Protein AF-A0A1C6R7C1-F1 (afdb_monomer)

Mean predicted aligned error: 19.5 Å

pLDDT: mean 70.63, std 20.87, range [30.88, 98.31]

Solvent-accessible surface area (backbone atoms only — not comparable to full-atom values): 21766 Å² total; per-residue (Å²): 135,82,92,76,80,85,72,70,79,78,60,60,64,61,51,47,54,52,48,47,70,72,42,69,63,69,71,44,77,58,65,76,50,81,49,98,93,46,48,28,39,36,37,25,34,66,58,94,57,100,83,54,66,46,79,73,46,75,44,77,53,57,92,86,56,60,86,87,58,57,57,65,60,51,50,52,51,56,49,45,48,55,51,50,59,52,48,51,53,49,51,52,54,51,48,56,51,48,53,51,55,49,51,53,52,51,51,55,47,54,53,48,53,53,51,49,54,51,51,51,52,53,51,53,50,52,50,50,53,50,51,56,59,68,63,55,76,76,84,79,71,56,94,87,61,72,83,72,82,76,87,54,98,88,66,82,92,68,87,71,91,68,98,62,85,75,73,85,71,77,82,89,68,92,57,91,94,54,93,74,94,70,88,80,86,8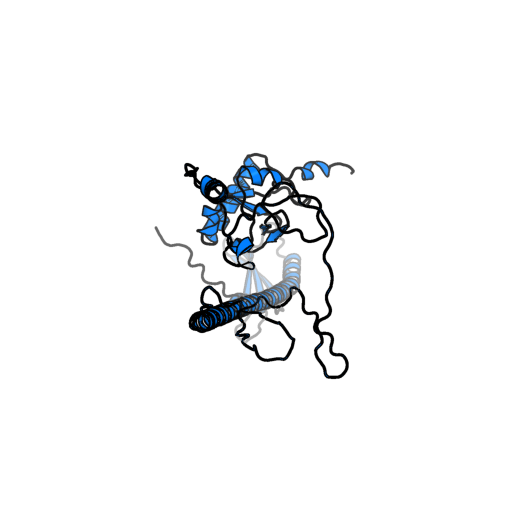9,83,86,91,86,84,72,99,58,103,76,75,88,81,68,99,84,66,99,65,93,84,74,80,79,86,51,72,78,77,44,62,91,74,56,92,74,88,69,55,68,72,58,51,54,59,63,55,59,72,68,59,82,68,79,73,68,77,76,75,68,45,22,31,40,39,28,71,86,75,70,24,21,34,20,52,96,73,70,50,71,26,83,48,74,90,61,35,22,77,29,46,71,75,59,45,62,81,55,49,58,72,58,65,84,85,49,58,68,37,51,28,71,38,56,36,68,60,47,76,76,36,56,73,69,52,30,53,50,48,53,51,51,35,46,51,53,35,54,76,69,66,48,48,24,70,63,60,84,62,74,84,72,83,132

Structure (mmCIF, N/CA/C/O backbone):
data_AF-A0A1C6R7C1-F1
#
_entry.id   AF-A0A1C6R7C1-F1
#
loop_
_atom_site.group_PDB
_atom_site.id
_atom_site.type_symbol
_atom_site.label_atom_id
_atom_site.label_alt_id
_atom_site.label_comp_id
_atom_site.label_asym_id
_atom_site.label_entity_id
_atom_site.label_seq_id
_atom_site.pdbx_PDB_ins_code
_atom_site.Cartn_x
_atom_site.Cartn_y
_atom_site.Cartn_z
_atom_site.occupancy
_atom_site.B_iso_or_equiv
_atom_site.auth_seq_id
_atom_site.auth_comp_id
_atom_site.auth_asym_id
_atom_site.auth_atom_id
_atom_site.pdbx_PDB_model_num
ATOM 1 N N . MET A 1 1 ? 6.670 31.622 -7.704 1.00 43.69 1 MET A N 1
ATOM 2 C CA . MET A 1 1 ? 6.604 30.184 -7.380 1.00 43.69 1 MET A CA 1
ATOM 3 C C . MET A 1 1 ? 5.709 29.552 -8.424 1.00 43.69 1 MET A C 1
ATOM 5 O O . MET A 1 1 ? 4.501 29.707 -8.347 1.00 43.69 1 MET A O 1
ATOM 9 N N . THR A 1 2 ? 6.306 29.008 -9.480 1.00 40.75 2 THR A N 1
ATOM 10 C CA . THR A 1 2 ? 5.592 28.309 -10.552 1.00 40.75 2 THR A CA 1
ATOM 11 C C . THR A 1 2 ? 5.342 26.883 -10.097 1.00 40.75 2 THR A C 1
ATOM 13 O O . THR A 1 2 ? 6.284 26.116 -9.892 1.00 40.75 2 THR A O 1
ATOM 16 N N . ASP A 1 3 ? 4.068 26.581 -9.883 1.00 45.50 3 ASP A N 1
ATOM 17 C CA . ASP A 1 3 ? 3.555 25.260 -9.554 1.00 45.50 3 ASP A CA 1
ATOM 18 C C . ASP A 1 3 ? 3.982 24.292 -10.663 1.00 45.50 3 ASP A C 1
ATOM 20 O O . ASP A 1 3 ? 3.568 24.408 -11.816 1.00 45.50 3 ASP A O 1
ATOM 24 N N . THR A 1 4 ? 4.929 23.419 -10.339 1.00 47.75 4 THR A N 1
ATOM 25 C CA . THR A 1 4 ? 5.483 22.437 -11.270 1.00 47.75 4 THR A CA 1
ATOM 26 C C . THR A 1 4 ? 5.035 21.070 -10.779 1.00 47.75 4 THR A C 1
ATOM 28 O O . THR A 1 4 ? 4.985 20.839 -9.571 1.00 47.75 4 THR A O 1
ATOM 31 N N . THR A 1 5 ? 4.773 20.154 -11.713 1.00 41.25 5 THR A N 1
ATOM 32 C CA . THR A 1 5 ? 4.419 18.734 -11.519 1.00 41.25 5 THR A CA 1
ATOM 33 C C . THR A 1 5 ? 2.937 18.396 -11.300 1.00 41.25 5 THR A C 1
ATOM 35 O O . THR A 1 5 ? 2.570 17.604 -10.438 1.00 41.25 5 THR A O 1
ATOM 38 N N . THR A 1 6 ? 2.071 18.854 -12.208 1.00 41.66 6 THR A N 1
ATOM 39 C CA . THR A 1 6 ? 0.985 17.975 -12.673 1.00 41.66 6 THR A CA 1
ATOM 40 C C . THR A 1 6 ? 1.623 16.924 -13.580 1.00 41.66 6 THR A C 1
ATOM 42 O O . THR A 1 6 ? 1.726 17.112 -14.789 1.00 41.66 6 THR A O 1
ATOM 45 N N . THR A 1 7 ? 2.157 15.850 -12.997 1.00 47.00 7 THR A N 1
ATOM 46 C CA . THR A 1 7 ? 2.570 14.676 -13.771 1.00 47.00 7 THR A CA 1
ATOM 47 C C . THR A 1 7 ? 1.297 14.104 -14.374 1.00 47.00 7 THR A C 1
ATOM 49 O O . THR A 1 7 ? 0.509 13.471 -13.672 1.00 47.00 7 THR A O 1
ATOM 52 N N . THR A 1 8 ? 1.037 14.410 -15.644 1.00 63.94 8 THR A N 1
ATOM 53 C CA . THR A 1 8 ? -0.059 13.820 -16.408 1.00 63.94 8 THR A CA 1
ATOM 54 C C . THR A 1 8 ? 0.029 12.312 -16.224 1.00 63.94 8 THR A C 1
ATOM 56 O O . THR A 1 8 ? 1.098 11.732 -16.430 1.00 63.94 8 THR A O 1
ATOM 59 N N . ALA A 1 9 ? -1.056 11.698 -15.746 1.00 75.88 9 ALA A N 1
ATOM 60 C CA . ALA A 1 9 ? -1.098 10.262 -15.521 1.00 75.88 9 ALA A CA 1
ATOM 61 C C . ALA A 1 9 ? -0.600 9.551 -16.785 1.00 75.88 9 ALA A C 1
ATOM 63 O O . ALA A 1 9 ? -1.050 9.856 -17.890 1.00 75.88 9 ALA A O 1
ATOM 64 N N . LEU A 1 10 ? 0.386 8.672 -16.617 1.00 80.31 10 LEU A N 1
ATOM 65 C CA . LEU A 1 10 ? 1.017 7.967 -17.721 1.00 80.31 10 LEU A CA 1
ATOM 66 C C . LEU A 1 10 ? -0.056 7.141 -18.452 1.00 80.31 10 LEU A C 1
ATOM 68 O O . LEU A 1 10 ? -0.648 6.244 -17.852 1.00 80.31 10 LEU A O 1
ATOM 72 N N . ASP A 1 11 ? -0.321 7.450 -19.724 1.00 83.06 11 ASP A N 1
ATOM 73 C CA . ASP A 1 11 ? -1.273 6.697 -20.550 1.00 83.06 11 ASP A CA 1
ATOM 74 C C . ASP A 1 11 ? -0.639 5.360 -20.960 1.00 83.06 11 ASP A C 1
ATOM 76 O O . ASP A 1 11 ? 0.021 5.226 -21.995 1.00 83.06 11 ASP A O 1
ATOM 80 N N . LEU A 1 12 ? -0.805 4.364 -20.089 1.00 77.69 12 LEU A N 1
ATOM 81 C CA . LEU A 1 12 ? -0.279 3.015 -20.282 1.00 77.69 12 LEU A CA 1
ATOM 82 C C . LEU A 1 12 ? -0.864 2.335 -21.523 1.00 77.69 12 LEU A C 1
ATOM 84 O O . LEU A 1 12 ? -0.178 1.525 -22.145 1.00 77.69 12 LEU A O 1
ATOM 88 N N . ASP A 1 13 ? -2.087 2.683 -21.922 1.00 79.00 13 ASP A N 1
ATOM 89 C CA . ASP A 1 13 ? -2.724 2.097 -23.099 1.00 79.00 13 ASP A CA 1
ATOM 90 C C . ASP A 1 13 ? -2.129 2.686 -24.383 1.00 79.00 13 ASP A C 1
ATOM 92 O O . ASP A 1 13 ? -1.921 1.962 -25.360 1.00 79.00 13 ASP A O 1
ATOM 96 N N . ALA A 1 14 ? -1.779 3.976 -24.389 1.00 74.81 14 ALA A N 1
ATOM 97 C CA . ALA A 1 14 ? -0.990 4.569 -25.466 1.00 74.81 14 ALA A CA 1
ATOM 98 C C . ALA A 1 14 ? 0.398 3.932 -25.572 1.00 74.81 14 ALA A C 1
ATOM 100 O O . ALA A 1 14 ? 0.809 3.571 -26.677 1.00 74.81 14 ALA A O 1
ATOM 101 N N . ILE A 1 15 ? 1.088 3.723 -24.445 1.00 74.62 15 ILE A N 1
ATOM 102 C CA . ILE A 1 15 ? 2.392 3.041 -24.424 1.00 74.62 15 ILE A CA 1
ATOM 103 C C . ILE A 1 15 ? 2.258 1.611 -24.950 1.00 74.62 15 ILE A C 1
ATOM 105 O O . ILE A 1 15 ? 3.057 1.198 -25.784 1.00 74.62 15 ILE A O 1
ATOM 109 N N . ARG A 1 16 ? 1.216 0.876 -24.548 1.00 76.81 16 ARG A N 1
ATOM 110 C CA . ARG A 1 16 ? 0.935 -0.480 -25.036 1.00 76.81 16 ARG A CA 1
ATOM 111 C C . ARG A 1 16 ? 0.685 -0.510 -26.541 1.00 76.81 16 ARG A C 1
ATOM 113 O O . ARG A 1 16 ? 1.229 -1.372 -27.221 1.00 76.81 16 ARG A O 1
ATOM 120 N N . ARG A 1 17 ? -0.099 0.432 -27.078 1.00 75.69 17 ARG A N 1
ATOM 121 C CA . ARG A 1 17 ? -0.330 0.549 -28.530 1.00 75.69 17 ARG A CA 1
ATOM 122 C C . ARG A 1 17 ? 0.957 0.858 -29.290 1.00 75.69 17 ARG A C 1
ATOM 124 O O . ARG A 1 17 ? 1.160 0.344 -30.385 1.00 75.69 17 ARG A O 1
ATOM 131 N N . VAL A 1 18 ? 1.818 1.713 -28.740 1.00 71.50 18 VAL A N 1
ATOM 132 C CA . VAL A 1 18 ? 3.131 2.006 -29.333 1.00 71.50 18 VAL A CA 1
ATOM 133 C C . VAL A 1 18 ? 4.022 0.767 -29.286 1.00 71.50 18 VAL A C 1
ATOM 135 O O . VAL A 1 18 ? 4.569 0.395 -30.316 1.00 71.50 18 VAL A O 1
ATOM 138 N N . ALA A 1 19 ? 4.101 0.094 -28.138 1.00 74.06 19 ALA A N 1
ATOM 139 C CA . ALA A 1 19 ? 4.922 -1.094 -27.953 1.00 74.06 19 ALA A CA 1
ATOM 140 C C . ALA A 1 19 ? 4.463 -2.265 -28.834 1.00 74.06 19 ALA A C 1
ATOM 142 O O . ALA A 1 19 ? 5.306 -2.880 -29.464 1.00 74.06 19 ALA A O 1
ATOM 143 N N . GLY A 1 20 ? 3.153 -2.514 -28.954 1.00 73.38 20 GLY A N 1
ATOM 144 C CA . GLY A 1 20 ? 2.596 -3.552 -29.832 1.00 73.38 20 GLY A CA 1
ATOM 145 C C . GLY A 1 20 ? 2.954 -3.334 -31.305 1.00 73.38 20 GLY A C 1
ATOM 146 O O . GLY A 1 20 ? 3.547 -4.204 -31.940 1.00 73.38 20 GLY A O 1
ATOM 147 N N . ARG A 1 21 ? 2.723 -2.115 -31.820 1.00 69.06 21 ARG A N 1
ATOM 148 C CA . ARG A 1 21 ? 3.136 -1.734 -33.187 1.00 69.06 21 ARG A CA 1
ATOM 149 C C . ARG A 1 21 ? 4.645 -1.866 -33.388 1.00 69.06 21 ARG A C 1
ATOM 151 O O . ARG A 1 21 ? 5.105 -2.289 -34.443 1.00 69.06 21 ARG A O 1
ATOM 158 N N . ALA A 1 22 ? 5.408 -1.540 -32.351 1.00 65.44 22 ALA A N 1
ATOM 159 C CA . ALA A 1 22 ? 6.847 -1.722 -32.294 1.00 65.44 22 ALA A CA 1
ATOM 160 C C . ALA A 1 22 ? 7.265 -3.136 -31.856 1.00 65.44 22 ALA A C 1
ATOM 162 O O . ALA A 1 22 ? 8.401 -3.292 -31.431 1.00 65.44 22 ALA A O 1
ATOM 163 N N . THR A 1 23 ? 6.412 -4.169 -31.948 1.00 69.62 23 THR A N 1
ATOM 164 C CA . THR A 1 23 ? 6.783 -5.592 -31.744 1.00 69.62 23 THR A CA 1
ATOM 165 C C . THR A 1 23 ? 6.271 -6.540 -32.830 1.00 69.62 23 THR A C 1
ATOM 167 O O . THR A 1 23 ? 6.874 -7.595 -33.011 1.00 69.62 23 THR A O 1
ATOM 170 N N . ASP A 1 24 ? 5.218 -6.173 -33.569 1.00 67.25 24 ASP A N 1
ATOM 171 C CA . ASP A 1 24 ? 4.484 -7.107 -34.441 1.00 67.25 24 ASP A CA 1
ATOM 172 C C . ASP A 1 24 ? 5.295 -7.633 -35.641 1.00 67.25 24 ASP A C 1
ATOM 174 O O . ASP A 1 24 ? 5.185 -8.805 -35.996 1.00 67.25 24 ASP A O 1
ATOM 178 N N . GLY A 1 25 ? 6.213 -6.835 -36.194 1.00 61.56 25 GLY A N 1
ATOM 179 C CA . GLY A 1 25 ? 7.110 -7.273 -37.269 1.00 61.56 25 GLY A CA 1
ATOM 180 C C . GLY A 1 25 ? 6.398 -7.677 -38.586 1.00 61.56 25 GLY A C 1
ATOM 181 O O . GLY A 1 25 ? 5.174 -7.673 -38.657 1.00 61.56 25 GLY A O 1
ATOM 182 N N . PRO A 1 26 ? 7.144 -8.046 -39.654 1.00 64.12 26 PRO A N 1
ATOM 183 C CA . PRO A 1 26 ? 8.602 -8.014 -39.766 1.00 64.12 26 PRO A CA 1
ATOM 184 C C . PRO A 1 26 ? 9.122 -6.576 -39.666 1.00 64.12 26 PRO A C 1
ATOM 186 O O . PRO A 1 26 ? 8.349 -5.647 -39.711 1.00 64.12 26 PRO A O 1
ATOM 189 N N . TRP A 1 27 ? 10.413 -6.363 -39.455 1.00 71.50 27 TRP A N 1
ATOM 190 C CA . TRP A 1 27 ? 11.047 -5.046 -39.535 1.00 71.50 27 TRP A CA 1
ATOM 191 C C . TRP A 1 27 ? 12.210 -5.230 -40.467 1.00 71.50 27 TRP A C 1
ATOM 193 O O . TRP A 1 27 ? 12.851 -6.286 -40.457 1.00 71.50 27 TRP A O 1
ATOM 203 N N . THR A 1 28 ? 12.471 -4.206 -41.246 1.00 71.50 28 THR A N 1
ATOM 204 C CA . THR A 1 28 ? 13.637 -4.159 -42.102 1.00 71.50 28 THR A CA 1
ATOM 205 C C . THR A 1 28 ? 14.400 -2.902 -41.749 1.00 71.50 28 THR A C 1
ATOM 207 O O . THR A 1 28 ? 13.809 -1.846 -41.526 1.00 71.50 28 THR A O 1
ATOM 210 N N . THR A 1 29 ? 15.717 -3.006 -41.675 1.00 73.31 29 THR A N 1
ATOM 211 C CA . THR A 1 29 ? 16.564 -1.822 -41.669 1.00 73.31 29 THR A CA 1
ATOM 212 C C . THR A 1 29 ? 16.706 -1.365 -43.116 1.00 73.31 29 THR A C 1
ATOM 214 O O . THR A 1 29 ? 17.025 -2.160 -44.001 1.00 73.31 29 THR A O 1
ATOM 217 N N . THR A 1 30 ? 16.410 -0.099 -43.395 1.00 72.06 30 THR A N 1
ATOM 218 C CA . THR A 1 30 ? 16.593 0.460 -44.740 1.00 72.06 30 THR A CA 1
ATOM 219 C C . THR A 1 30 ? 17.638 1.544 -44.714 1.00 72.06 30 THR A C 1
ATOM 221 O O . THR A 1 30 ? 17.342 2.651 -44.275 1.00 72.06 30 THR A O 1
ATOM 224 N N . GLY A 1 31 ? 18.817 1.216 -45.250 1.00 66.12 31 GLY A N 1
ATOM 225 C CA . GLY A 1 31 ? 19.874 2.154 -45.617 1.00 66.12 31 GLY A CA 1
ATOM 226 C C . GLY A 1 31 ? 20.410 3.043 -44.490 1.00 66.12 31 GLY A C 1
ATOM 227 O O . GLY A 1 31 ? 19.816 3.238 -43.434 1.00 66.12 31 GLY A O 1
ATOM 228 N N . VAL A 1 32 ? 21.571 3.631 -44.747 1.00 67.00 32 VAL A N 1
ATOM 229 C CA . VAL A 1 32 ? 22.141 4.678 -43.898 1.00 67.00 32 VAL A CA 1
ATOM 230 C C . VAL A 1 32 ? 21.721 6.009 -44.489 1.00 67.00 32 VAL A C 1
ATOM 232 O O . VAL A 1 32 ? 22.146 6.357 -45.594 1.00 67.00 32 VAL A O 1
ATOM 235 N N . HIS A 1 33 ? 20.902 6.770 -43.771 1.00 70.31 33 HIS A N 1
ATOM 236 C CA . HIS A 1 33 ? 20.635 8.144 -44.170 1.00 70.31 33 HIS A CA 1
ATOM 237 C C . HIS A 1 33 ? 21.737 9.051 -43.627 1.00 70.31 33 HIS A C 1
ATOM 239 O O . HIS A 1 33 ? 21.937 9.179 -42.417 1.00 70.31 33 HIS A O 1
ATOM 245 N N . PHE A 1 34 ? 22.454 9.696 -44.546 1.00 67.00 34 PHE A N 1
ATOM 246 C CA . PHE A 1 34 ? 23.403 10.753 -44.225 1.00 67.00 34 PHE A CA 1
ATOM 247 C C . PHE A 1 34 ? 22.646 12.077 -44.156 1.00 67.00 34 PHE A C 1
ATOM 249 O O . PHE A 1 34 ? 22.454 12.754 -45.166 1.00 67.00 34 PHE A O 1
ATOM 256 N N . GLN A 1 35 ? 22.198 12.448 -42.960 1.00 73.94 35 GLN A N 1
ATOM 257 C CA . GLN A 1 35 ? 21.847 13.840 -42.698 1.00 73.94 35 GLN A CA 1
ATOM 258 C C . GLN A 1 35 ? 23.145 14.620 -42.424 1.00 73.94 35 GLN A C 1
ATOM 260 O O . GLN A 1 35 ? 24.102 14.041 -41.897 1.00 73.94 35 GLN A O 1
ATOM 265 N N . PRO A 1 36 ? 23.233 15.920 -42.764 1.00 74.88 36 PRO A N 1
ATOM 266 C CA . PRO A 1 36 ? 24.412 16.720 -42.449 1.00 74.88 36 PRO A CA 1
ATOM 267 C C . PRO A 1 36 ? 24.740 16.644 -40.948 1.00 74.88 36 PRO A C 1
ATOM 269 O O . PRO A 1 36 ? 24.010 17.176 -40.117 1.00 74.88 36 PRO A O 1
ATOM 272 N N . GLY A 1 37 ? 25.827 15.946 -40.603 1.00 77.75 37 GLY A N 1
ATOM 273 C CA . GLY A 1 37 ? 26.292 15.773 -39.223 1.00 77.75 37 GLY A CA 1
ATOM 274 C C . GLY A 1 37 ? 25.714 14.586 -38.439 1.00 77.75 37 GLY A C 1
ATOM 275 O O . GLY A 1 37 ? 26.065 14.443 -37.271 1.00 77.75 37 GLY A O 1
ATOM 276 N N . ARG A 1 38 ? 24.876 13.719 -39.030 1.00 77.44 38 ARG A N 1
ATOM 277 C CA . ARG A 1 38 ? 24.324 12.538 -38.335 1.00 77.44 38 ARG A CA 1
ATOM 278 C C . ARG A 1 38 ? 24.171 11.343 -39.281 1.00 77.44 38 ARG A C 1
ATOM 280 O O . ARG A 1 38 ? 23.580 11.466 -40.352 1.00 77.44 38 ARG A O 1
ATOM 287 N N . ARG A 1 39 ? 24.688 10.182 -38.865 1.00 76.88 39 ARG A N 1
ATOM 288 C CA . ARG A 1 39 ? 24.447 8.879 -39.507 1.00 76.88 39 ARG A CA 1
ATOM 289 C C . ARG A 1 39 ? 23.348 8.170 -38.718 1.00 76.88 39 ARG A C 1
ATOM 291 O O . ARG A 1 39 ? 23.488 8.030 -37.503 1.00 76.88 39 ARG A O 1
ATOM 298 N N . VAL A 1 40 ? 22.262 7.772 -39.378 1.00 80.38 40 VAL A N 1
ATOM 299 C CA . VAL A 1 40 ? 21.168 7.012 -38.749 1.00 80.38 40 VAL A CA 1
ATOM 300 C C . VAL A 1 40 ? 20.787 5.788 -39.578 1.00 80.38 40 VAL A C 1
ATOM 302 O O . VAL A 1 40 ? 20.826 5.846 -40.810 1.00 80.38 40 VAL A O 1
ATOM 305 N N . ILE A 1 41 ? 20.410 4.703 -38.897 1.00 79.25 41 ILE A N 1
ATOM 306 C CA . ILE A 1 41 ? 19.701 3.557 -39.477 1.00 79.25 41 ILE A CA 1
ATOM 307 C C . ILE A 1 41 ? 18.216 3.763 -39.228 1.00 79.25 41 ILE A C 1
ATOM 309 O O . ILE A 1 41 ? 17.783 3.950 -38.088 1.00 79.25 41 ILE A O 1
ATOM 313 N N . ASN A 1 42 ? 17.435 3.697 -40.300 1.00 81.06 42 ASN A N 1
ATOM 314 C CA . ASN A 1 42 ? 15.987 3.695 -40.199 1.00 81.06 42 ASN A CA 1
ATOM 315 C C . ASN A 1 42 ? 15.507 2.261 -39.990 1.00 81.06 42 ASN A C 1
ATOM 317 O O . ASN A 1 42 ? 15.722 1.393 -40.841 1.00 81.06 42 ASN A O 1
ATOM 321 N N . VAL A 1 43 ? 14.841 2.024 -38.863 1.00 75.44 43 VAL A N 1
ATOM 322 C CA . VAL A 1 43 ? 14.086 0.794 -38.625 1.00 75.44 43 VAL A CA 1
ATOM 323 C C . VAL A 1 43 ? 12.676 1.045 -39.127 1.00 75.44 43 VAL A C 1
ATOM 325 O O . VAL A 1 43 ? 11.953 1.869 -38.563 1.00 75.44 43 VAL A O 1
ATOM 328 N N . ILE A 1 44 ? 12.293 0.356 -40.196 1.00 76.44 44 ILE A N 1
ATOM 329 C CA . ILE A 1 44 ? 10.950 0.455 -40.761 1.00 76.44 44 ILE A CA 1
ATOM 330 C C . ILE A 1 44 ? 10.180 -0.841 -40.520 1.00 76.44 44 ILE A C 1
ATOM 332 O O . ILE A 1 44 ? 10.739 -1.942 -40.569 1.00 76.44 44 ILE A O 1
ATOM 336 N N . ALA A 1 45 ? 8.883 -0.711 -40.274 1.00 74.62 45 ALA A N 1
ATOM 337 C CA . ALA A 1 45 ? 7.968 -1.825 -40.450 1.00 74.62 45 ALA A CA 1
ATOM 338 C C . ALA A 1 45 ? 7.592 -1.871 -41.946 1.00 74.62 45 ALA A C 1
ATOM 340 O O . ALA A 1 45 ? 7.155 -0.846 -42.474 1.00 74.62 45 ALA A O 1
ATOM 341 N N . PRO A 1 46 ? 7.803 -3.002 -42.646 1.00 67.56 46 PRO A N 1
ATOM 342 C CA . PRO A 1 46 ? 7.278 -3.212 -43.977 1.00 67.56 46 PRO A CA 1
ATOM 343 C C . PRO A 1 46 ? 5.751 -3.167 -43.900 1.00 67.56 46 PRO A C 1
ATOM 345 O O . PRO A 1 46 ? 5.162 -3.673 -42.945 1.00 67.56 46 PRO A O 1
ATOM 348 N N . ASP A 1 47 ? 5.166 -2.511 -44.895 1.00 68.69 47 ASP A N 1
ATOM 349 C CA . ASP A 1 47 ? 3.759 -2.134 -45.012 1.00 68.69 47 ASP A CA 1
ATOM 350 C C . ASP A 1 47 ? 2.776 -3.100 -44.346 1.00 68.69 47 ASP A C 1
ATOM 352 O O . ASP A 1 47 ? 2.722 -4.291 -44.667 1.00 68.69 47 ASP A O 1
ATOM 356 N N . HIS A 1 48 ? 1.933 -2.550 -43.470 1.00 55.22 48 HIS A N 1
ATOM 357 C CA . HIS A 1 48 ? 0.659 -3.178 -43.134 1.00 55.22 48 HIS A CA 1
ATOM 358 C C . HIS A 1 48 ? -0.515 -2.613 -43.957 1.00 55.22 48 HIS A C 1
ATOM 360 O O . HIS A 1 48 ? -1.528 -3.297 -44.012 1.00 55.22 48 HIS A O 1
ATOM 366 N N . ASP A 1 49 ? -0.361 -1.473 -44.662 1.00 59.94 49 ASP A N 1
ATOM 367 C CA . ASP A 1 49 ? -1.407 -0.794 -45.459 1.00 59.94 49 ASP A CA 1
ATOM 368 C C . ASP A 1 49 ? -0.817 0.049 -46.633 1.00 59.94 49 ASP A C 1
ATOM 370 O O . ASP A 1 49 ? 0.394 0.266 -46.684 1.00 59.94 49 ASP A O 1
ATOM 374 N N . ASP A 1 50 ? -1.663 0.558 -47.551 1.00 68.38 50 ASP A N 1
ATOM 375 C CA . ASP A 1 50 ? -1.331 1.346 -48.776 1.00 68.38 50 ASP A CA 1
ATOM 376 C C . ASP A 1 50 ? -0.544 2.671 -48.545 1.00 68.38 50 ASP A C 1
ATOM 378 O O . ASP A 1 50 ? -0.184 3.359 -49.503 1.00 68.38 50 ASP A O 1
ATOM 382 N N . ASP A 1 51 ? -0.258 3.044 -47.293 1.00 73.50 51 ASP A N 1
ATOM 383 C CA . ASP A 1 51 ? 0.397 4.309 -46.912 1.00 73.50 51 ASP A CA 1
ATOM 384 C C . ASP A 1 51 ? 1.943 4.257 -46.935 1.00 73.50 51 ASP A C 1
ATOM 386 O O . ASP A 1 51 ? 2.612 5.265 -46.681 1.00 73.50 51 ASP A O 1
ATOM 390 N N . GLY A 1 52 ? 2.527 3.106 -47.281 1.00 73.94 52 GLY A N 1
ATOM 391 C CA . GLY A 1 52 ? 3.974 2.900 -47.346 1.00 73.94 52 GLY A CA 1
ATOM 392 C C . GLY A 1 52 ? 4.641 2.655 -45.981 1.00 73.94 52 GLY A C 1
ATOM 393 O O . GLY A 1 52 ? 3.980 2.642 -44.936 1.00 73.94 52 GLY A O 1
ATOM 394 N N . PRO A 1 53 ? 5.973 2.440 -45.966 1.00 74.12 53 PRO A N 1
ATOM 395 C CA . PRO A 1 53 ? 6.650 1.888 -44.801 1.00 74.12 53 PRO A CA 1
ATOM 396 C C . PRO A 1 53 ? 6.695 2.896 -43.656 1.00 74.12 53 PRO A C 1
ATOM 398 O O . PRO A 1 53 ? 7.179 4.021 -43.805 1.00 74.12 53 PRO A O 1
ATOM 401 N N . ALA A 1 54 ? 6.237 2.474 -42.478 1.00 74.94 54 ALA A N 1
ATOM 402 C CA . ALA A 1 54 ? 6.246 3.312 -41.287 1.00 74.94 54 ALA A CA 1
ATOM 403 C C . ALA A 1 54 ? 7.642 3.322 -40.647 1.00 74.94 54 ALA A C 1
ATOM 405 O O . ALA A 1 54 ? 8.173 2.273 -40.266 1.00 74.94 54 ALA A O 1
ATOM 406 N N . LEU A 1 55 ? 8.223 4.515 -40.480 1.00 75.31 55 LEU A N 1
ATOM 407 C CA . LEU A 1 55 ? 9.437 4.704 -39.685 1.00 75.31 55 LEU A CA 1
ATOM 408 C C . LEU A 1 55 ? 9.124 4.435 -38.210 1.00 75.31 55 LEU A C 1
ATOM 410 O O . LEU A 1 55 ? 8.386 5.188 -37.576 1.00 75.31 55 LEU A O 1
ATOM 414 N N . ILE A 1 56 ? 9.698 3.362 -37.670 1.00 73.75 56 ILE A N 1
ATOM 415 C CA . ILE A 1 56 ? 9.518 2.958 -36.273 1.00 73.75 56 ILE A CA 1
ATOM 416 C C . ILE A 1 56 ? 10.535 3.669 -35.383 1.00 73.75 56 ILE A C 1
ATOM 418 O O . ILE A 1 56 ? 10.183 4.156 -34.309 1.00 73.75 56 ILE A O 1
ATOM 422 N N . ALA A 1 57 ? 11.791 3.742 -35.830 1.00 74.44 57 ALA A N 1
ATOM 423 C CA . ALA A 1 57 ? 12.868 4.384 -35.087 1.00 74.44 57 ALA A CA 1
ATOM 424 C C . ALA A 1 57 ? 14.014 4.850 -35.997 1.00 74.44 57 ALA A C 1
ATOM 426 O O . ALA A 1 57 ? 14.302 4.228 -37.020 1.00 74.44 57 ALA A O 1
ATOM 427 N N . GLU A 1 58 ? 14.704 5.907 -35.562 1.00 79.44 58 GLU A N 1
ATOM 428 C CA . GLU A 1 58 ? 16.021 6.302 -36.069 1.00 79.44 58 GLU A CA 1
ATOM 429 C C . GLU A 1 58 ? 17.089 5.914 -35.042 1.00 79.44 58 GLU A C 1
ATOM 431 O O . GLU A 1 58 ? 17.144 6.485 -33.947 1.00 79.44 58 GLU A O 1
ATOM 436 N N . LEU A 1 59 ? 17.958 4.971 -35.393 1.00 75.75 59 LEU A N 1
ATOM 437 C CA . LEU A 1 59 ? 19.071 4.564 -34.542 1.00 75.75 59 LEU A CA 1
ATOM 438 C C . LEU A 1 59 ? 20.327 5.346 -34.947 1.00 75.75 59 LEU A C 1
ATOM 440 O O . LEU A 1 59 ? 20.724 5.274 -36.111 1.00 75.75 59 LEU A O 1
ATOM 444 N N . PRO A 1 60 ? 20.945 6.138 -34.049 1.00 77.50 60 PRO A N 1
ATOM 445 C CA . PRO A 1 60 ? 22.209 6.796 -34.353 1.00 77.50 60 PRO A CA 1
ATOM 446 C C . PRO A 1 60 ? 23.304 5.745 -34.541 1.00 77.50 60 PRO A C 1
ATOM 448 O O . PRO A 1 60 ? 23.464 4.865 -33.703 1.00 77.50 60 PRO A O 1
ATOM 451 N N . ILE A 1 61 ? 24.063 5.871 -35.624 1.00 74.00 61 ILE A N 1
ATOM 452 C CA . ILE A 1 61 ? 25.196 4.995 -35.918 1.00 74.00 61 ILE A CA 1
ATOM 453 C C . ILE A 1 61 ? 26.435 5.629 -35.314 1.00 74.00 61 ILE A C 1
ATOM 455 O O . ILE A 1 61 ? 26.747 6.789 -35.626 1.00 74.00 61 ILE A O 1
ATOM 459 N N . HIS A 1 62 ? 27.147 4.889 -34.473 1.00 75.62 62 HIS A N 1
ATOM 460 C CA . HIS A 1 62 ? 28.410 5.379 -33.962 1.00 75.62 62 HIS A CA 1
ATOM 461 C C . HIS A 1 62 ? 29.459 5.448 -35.088 1.00 75.62 62 HIS A C 1
ATOM 463 O O . HIS A 1 62 ? 29.413 4.675 -36.045 1.00 75.62 62 HIS A O 1
ATOM 469 N N . PRO A 1 63 ? 30.406 6.402 -35.045 1.00 76.44 63 PRO A N 1
ATOM 470 C CA . PRO A 1 63 ? 31.459 6.509 -36.057 1.00 76.44 63 PRO A CA 1
ATOM 471 C C . PRO A 1 63 ? 32.245 5.205 -36.264 1.00 76.44 63 PRO A C 1
ATOM 473 O O . PRO A 1 63 ? 32.675 4.935 -37.385 1.00 76.44 63 PRO A O 1
ATOM 476 N N . GLU A 1 64 ? 32.404 4.435 -35.190 1.00 77.94 64 GLU A N 1
ATOM 477 C CA . GLU A 1 64 ? 33.073 3.138 -35.111 1.00 77.94 64 GLU A CA 1
ATOM 478 C C . GLU A 1 64 ? 32.252 1.941 -35.617 1.00 77.94 64 GLU A C 1
ATOM 480 O O . GLU A 1 64 ? 32.845 0.891 -35.865 1.00 77.94 64 GLU A O 1
ATOM 485 N N . ASP A 1 65 ? 30.939 2.083 -35.810 1.00 72.62 65 ASP A N 1
ATOM 486 C CA . ASP A 1 65 ? 30.094 0.985 -36.279 1.00 72.62 65 ASP A CA 1
ATOM 487 C C . ASP A 1 65 ? 30.253 0.782 -37.792 1.00 72.62 65 ASP A C 1
ATOM 489 O O . ASP A 1 65 ? 30.182 1.731 -38.594 1.00 72.62 65 ASP A O 1
ATOM 493 N N . ASP A 1 66 ? 30.434 -0.478 -38.192 1.00 74.00 66 ASP A N 1
ATOM 494 C CA . ASP A 1 66 ? 30.351 -0.862 -39.593 1.00 74.00 66 ASP A CA 1
ATOM 495 C C . ASP A 1 66 ? 28.883 -0.851 -40.024 1.00 74.00 66 ASP A C 1
ATOM 497 O O . ASP A 1 66 ? 28.050 -1.618 -39.550 1.00 74.00 66 ASP A O 1
ATOM 501 N N . VAL A 1 67 ? 28.572 0.045 -40.951 1.00 66.38 67 VAL A N 1
ATOM 502 C CA . VAL A 1 67 ? 27.233 0.209 -41.519 1.00 66.38 67 VAL A CA 1
ATOM 503 C C . VAL A 1 67 ? 26.778 -0.979 -42.352 1.00 66.38 67 VAL A C 1
ATOM 505 O O . VAL A 1 67 ? 25.580 -1.114 -42.595 1.00 66.38 67 VAL A O 1
ATOM 508 N N . GLU A 1 68 ? 27.710 -1.825 -42.787 1.00 68.00 68 GLU A N 1
ATOM 509 C CA . GLU A 1 68 ? 27.392 -3.089 -43.444 1.00 68.00 68 GLU A CA 1
ATOM 510 C C . GLU A 1 68 ? 27.122 -4.216 -42.429 1.00 68.00 68 GLU A C 1
ATOM 512 O O . GLU A 1 68 ? 26.483 -5.211 -42.779 1.00 68.00 68 GLU A O 1
ATOM 517 N N . ASP A 1 69 ? 27.504 -4.045 -41.155 1.00 70.56 69 ASP A N 1
ATOM 518 C CA . ASP A 1 69 ? 27.278 -5.016 -40.079 1.00 70.56 69 ASP A CA 1
ATOM 519 C C . ASP A 1 69 ? 25.962 -4.745 -39.326 1.00 70.56 69 ASP A C 1
ATOM 521 O O . ASP A 1 69 ? 25.915 -4.485 -38.124 1.00 70.56 69 ASP A O 1
ATOM 525 N N . CYS A 1 70 ? 24.835 -4.861 -40.037 1.00 67.62 70 CYS A N 1
ATOM 526 C CA . CYS A 1 70 ? 23.487 -4.759 -39.453 1.00 67.62 70 CYS A CA 1
ATOM 527 C C . CYS A 1 70 ? 23.132 -5.921 -38.493 1.00 67.62 70 CYS A C 1
ATOM 529 O O . CYS A 1 70 ? 21.969 -6.077 -38.104 1.00 67.62 70 CYS A O 1
ATOM 531 N N . ARG A 1 71 ? 24.091 -6.788 -38.139 1.00 66.50 71 ARG A N 1
ATOM 532 C CA . ARG A 1 71 ? 23.854 -7.965 -37.300 1.00 66.50 71 ARG A CA 1
ATOM 533 C C . ARG A 1 71 ? 23.482 -7.577 -35.874 1.00 66.50 71 ARG A C 1
ATOM 535 O O . ARG A 1 71 ? 22.529 -8.142 -35.342 1.00 66.50 71 ARG A O 1
ATOM 542 N N . ALA A 1 72 ? 24.192 -6.619 -35.279 1.00 67.44 72 ALA A N 1
ATOM 543 C CA . ALA A 1 72 ? 23.923 -6.165 -33.913 1.00 67.44 72 ALA A CA 1
ATOM 544 C C . ALA A 1 72 ? 22.511 -5.565 -33.784 1.00 67.44 72 ALA A C 1
ATOM 546 O O . ALA A 1 72 ? 21.775 -5.898 -32.854 1.00 67.44 72 ALA A O 1
ATOM 547 N N . ASP A 1 73 ? 22.089 -4.768 -34.770 1.00 69.06 73 ASP A N 1
ATOM 548 C CA . ASP A 1 73 ? 20.736 -4.207 -34.822 1.00 69.06 73 ASP A CA 1
ATOM 549 C C . ASP A 1 73 ? 19.673 -5.290 -35.029 1.00 69.06 73 ASP A C 1
ATOM 551 O O . ASP A 1 73 ? 18.630 -5.279 -34.374 1.00 69.06 73 ASP A O 1
ATOM 555 N N . GLY A 1 74 ? 19.939 -6.271 -35.897 1.00 69.50 74 GLY A N 1
ATOM 556 C CA . GLY A 1 74 ? 19.064 -7.428 -36.086 1.00 69.50 74 GLY A CA 1
ATOM 557 C C . GLY A 1 74 ? 18.895 -8.262 -34.810 1.00 69.50 74 GLY A C 1
ATOM 558 O O . GLY A 1 74 ? 17.779 -8.676 -34.491 1.00 69.50 74 GLY A O 1
ATOM 559 N N . GLU A 1 75 ? 19.977 -8.470 -34.053 1.00 71.12 75 GLU A N 1
ATOM 560 C CA . GLU A 1 75 ? 19.967 -9.165 -32.760 1.00 71.12 75 GLU A CA 1
ATOM 561 C C . GLU A 1 75 ? 19.195 -8.366 -31.694 1.00 71.12 75 GLU A C 1
ATOM 563 O O . GLU A 1 75 ? 18.369 -8.942 -30.980 1.00 71.12 75 GLU A O 1
ATOM 568 N N . LEU A 1 76 ? 19.371 -7.039 -31.638 1.00 75.38 76 LEU A N 1
ATOM 569 C CA . LEU A 1 76 ? 18.603 -6.149 -30.760 1.00 75.38 76 LEU A CA 1
ATOM 570 C C . LEU A 1 76 ? 17.103 -6.206 -31.074 1.00 75.38 76 LEU A C 1
ATOM 572 O O . LEU A 1 76 ? 16.282 -6.365 -30.169 1.00 75.38 76 LEU A O 1
ATOM 576 N N . ILE A 1 77 ? 16.741 -6.111 -32.353 1.00 74.38 77 ILE A N 1
ATOM 577 C CA . ILE A 1 77 ? 15.357 -6.189 -32.831 1.00 74.38 77 ILE A CA 1
ATOM 578 C C . ILE A 1 77 ? 14.738 -7.546 -32.476 1.00 74.38 77 ILE A C 1
ATOM 580 O O . ILE A 1 77 ? 13.624 -7.607 -31.950 1.00 74.38 77 ILE A O 1
ATOM 584 N N . ALA A 1 78 ? 15.459 -8.642 -32.721 1.00 71.31 78 ALA A N 1
ATOM 585 C CA . ALA A 1 78 ? 14.998 -9.986 -32.386 1.00 71.31 78 ALA A CA 1
ATOM 586 C C . ALA A 1 78 ? 14.800 -10.166 -30.870 1.00 71.31 78 ALA A C 1
ATOM 588 O O . ALA A 1 78 ? 13.793 -10.738 -30.438 1.00 71.31 78 ALA A O 1
ATOM 589 N N . ALA A 1 79 ? 15.713 -9.631 -30.054 1.00 76.88 79 ALA A N 1
ATOM 590 C CA . ALA A 1 79 ? 15.581 -9.631 -28.601 1.00 76.88 79 ALA A CA 1
ATOM 591 C C . ALA A 1 79 ? 14.371 -8.799 -28.146 1.00 76.88 79 ALA A C 1
ATOM 593 O O . ALA A 1 79 ? 13.575 -9.272 -27.331 1.00 76.88 79 ALA A O 1
ATOM 594 N N . ALA A 1 80 ? 14.172 -7.605 -28.712 1.00 79.75 80 ALA A N 1
ATOM 595 C CA . ALA A 1 80 ? 13.043 -6.733 -28.396 1.00 79.75 80 ALA A CA 1
ATOM 596 C C . ALA A 1 80 ? 11.690 -7.399 -28.700 1.00 79.75 80 ALA A C 1
ATOM 598 O O . ALA A 1 80 ? 10.787 -7.340 -27.865 1.00 79.75 80 ALA A O 1
ATOM 599 N N . ARG A 1 81 ? 11.567 -8.127 -29.820 1.00 77.31 81 ARG A N 1
ATOM 600 C CA . ARG A 1 81 ? 10.353 -8.901 -30.158 1.00 77.31 81 ARG A CA 1
ATOM 601 C C . ARG A 1 81 ? 9.984 -9.962 -29.132 1.00 77.31 81 ARG A C 1
ATOM 603 O O . ARG A 1 81 ? 8.820 -10.325 -29.030 1.00 77.31 81 ARG A O 1
ATOM 610 N N . THR A 1 82 ? 10.960 -10.471 -28.389 1.00 78.06 82 THR A N 1
ATOM 611 C CA . THR A 1 82 ? 10.710 -11.480 -27.355 1.00 78.06 82 THR A CA 1
ATOM 612 C C . THR A 1 82 ? 10.477 -10.822 -25.996 1.00 78.06 82 THR A C 1
ATOM 614 O O . THR A 1 82 ? 9.538 -11.167 -25.280 1.00 78.06 82 THR A O 1
ATOM 617 N N . LEU A 1 83 ? 11.320 -9.851 -25.637 1.00 82.56 83 LEU A N 1
ATOM 618 C CA . LEU A 1 83 ? 11.335 -9.251 -24.304 1.00 82.56 83 LEU A CA 1
ATOM 619 C C . LEU A 1 83 ? 10.210 -8.235 -24.087 1.00 82.56 83 LEU A C 1
ATOM 621 O O . LEU A 1 83 ? 9.663 -8.179 -22.988 1.00 82.56 83 LEU A O 1
ATOM 625 N N . VAL A 1 84 ? 9.832 -7.451 -25.101 1.00 84.50 84 VAL A N 1
ATOM 626 C CA . VAL A 1 84 ? 8.790 -6.423 -24.947 1.00 84.50 84 VAL A CA 1
ATOM 627 C C . VAL A 1 84 ? 7.406 -7.046 -24.726 1.00 84.50 84 VAL A C 1
ATOM 629 O O . VAL A 1 84 ? 6.753 -6.646 -23.761 1.00 84.50 84 VAL A O 1
ATOM 632 N N . PRO A 1 85 ? 6.948 -8.061 -25.491 1.00 83.62 85 PRO A N 1
ATOM 633 C CA . PRO A 1 85 ? 5.680 -8.726 -25.188 1.00 83.62 85 PRO A CA 1
ATOM 634 C C . PRO A 1 85 ? 5.675 -9.404 -23.813 1.00 83.62 85 PRO A C 1
ATOM 636 O O . PRO A 1 85 ? 4.677 -9.323 -23.099 1.00 83.62 85 PRO A O 1
ATOM 639 N N . ALA A 1 86 ? 6.796 -10.013 -23.404 1.00 84.31 86 ALA A N 1
ATOM 640 C CA . ALA A 1 86 ? 6.937 -10.592 -22.068 1.00 84.31 86 ALA A CA 1
ATOM 641 C C . ALA A 1 86 ? 6.817 -9.524 -20.966 1.00 84.31 86 ALA A C 1
ATOM 643 O O . ALA A 1 86 ? 6.140 -9.744 -19.962 1.00 84.31 86 ALA A O 1
ATOM 644 N N . LEU A 1 87 ? 7.416 -8.347 -21.172 1.00 85.69 87 LEU A N 1
ATOM 645 C CA . LEU A 1 87 ? 7.295 -7.218 -20.255 1.00 85.69 87 LEU A CA 1
ATOM 646 C C . LEU A 1 87 ? 5.858 -6.676 -20.197 1.00 85.69 87 LEU A C 1
ATOM 648 O O . LEU A 1 87 ? 5.364 -6.413 -19.104 1.00 85.69 87 LEU A O 1
ATOM 652 N N . ILE A 1 88 ? 5.170 -6.542 -21.337 1.00 86.25 88 ILE A N 1
ATOM 653 C CA . ILE A 1 88 ? 3.754 -6.131 -21.381 1.00 86.25 88 ILE A CA 1
ATOM 654 C C . ILE A 1 88 ? 2.889 -7.122 -20.596 1.00 86.25 88 ILE A C 1
ATOM 656 O O . ILE A 1 88 ? 2.085 -6.704 -19.765 1.00 86.25 88 ILE A O 1
ATOM 660 N N . ALA A 1 89 ? 3.084 -8.425 -20.813 1.00 87.38 89 ALA A N 1
ATOM 661 C CA . ALA A 1 89 ? 2.354 -9.464 -20.095 1.00 87.38 89 ALA A CA 1
ATOM 662 C C . ALA A 1 89 ? 2.607 -9.407 -18.578 1.00 87.38 89 ALA A C 1
ATOM 664 O O . ALA A 1 89 ? 1.682 -9.585 -17.786 1.00 87.38 89 ALA A O 1
ATOM 665 N N . GLU A 1 90 ? 3.840 -9.115 -18.159 1.00 91.94 90 GLU A N 1
ATOM 666 C CA . GLU A 1 90 ? 4.175 -8.957 -16.743 1.00 91.94 90 GLU A CA 1
ATOM 667 C C . GLU A 1 90 ? 3.548 -7.696 -16.132 1.00 91.94 90 GLU A C 1
ATOM 669 O O . GLU A 1 90 ? 3.032 -7.743 -15.015 1.00 91.94 90 GLU A O 1
ATOM 674 N N . VAL A 1 91 ? 3.522 -6.578 -16.865 1.00 87.75 91 VAL A N 1
ATOM 675 C CA . VAL A 1 91 ? 2.824 -5.358 -16.434 1.00 87.75 91 VAL A CA 1
ATOM 676 C C . VAL A 1 91 ? 1.326 -5.618 -16.271 1.00 87.75 91 VAL A C 1
ATOM 678 O O . VAL A 1 91 ? 0.759 -5.219 -15.255 1.00 87.75 91 VAL A O 1
ATOM 681 N N . ASP A 1 92 ? 0.694 -6.327 -17.208 1.00 87.81 92 ASP A N 1
ATOM 682 C CA . ASP A 1 92 ? -0.716 -6.721 -17.101 1.00 87.81 92 ASP A CA 1
ATOM 683 C C . ASP A 1 92 ? -0.953 -7.604 -15.869 1.00 87.81 92 ASP A C 1
ATOM 685 O O . ASP A 1 92 ? -1.828 -7.321 -15.050 1.00 87.81 92 ASP A O 1
ATOM 689 N N . ARG A 1 93 ? -0.104 -8.618 -15.656 1.00 95.44 93 ARG A N 1
ATOM 690 C CA . ARG A 1 93 ? -0.170 -9.484 -14.471 1.00 95.44 93 ARG A CA 1
ATOM 691 C C . ARG A 1 93 ? -0.064 -8.682 -13.170 1.00 95.44 93 ARG A C 1
ATOM 693 O O . ARG A 1 93 ? -0.774 -8.973 -12.202 1.00 95.44 93 ARG A O 1
ATOM 700 N N . LEU A 1 94 ? 0.830 -7.693 -13.123 1.00 91.38 94 LEU A N 1
ATOM 701 C CA . LEU A 1 94 ? 1.014 -6.817 -11.965 1.00 91.38 94 LEU A CA 1
ATOM 702 C C . LEU A 1 94 ? -0.182 -5.883 -11.755 1.00 91.38 94 LEU A C 1
ATOM 704 O O . LEU A 1 94 ? -0.591 -5.707 -10.606 1.00 91.38 94 LEU A O 1
ATOM 708 N N . ARG A 1 95 ? -0.774 -5.335 -12.824 1.00 89.56 95 ARG A N 1
ATOM 709 C CA . ARG A 1 95 ? -2.008 -4.531 -12.756 1.00 89.56 95 ARG A CA 1
ATOM 710 C C . ARG A 1 95 ? -3.159 -5.348 -12.187 1.00 89.56 95 ARG A C 1
ATOM 712 O O . ARG A 1 95 ? -3.727 -4.953 -11.174 1.00 89.56 95 ARG A O 1
ATOM 719 N N . ASP A 1 96 ? -3.405 -6.531 -12.734 1.00 93.81 96 ASP A N 1
ATOM 720 C CA . ASP A 1 96 ? -4.430 -7.451 -12.240 1.00 93.81 96 ASP A CA 1
ATOM 721 C C . ASP A 1 96 ? -4.204 -7.819 -1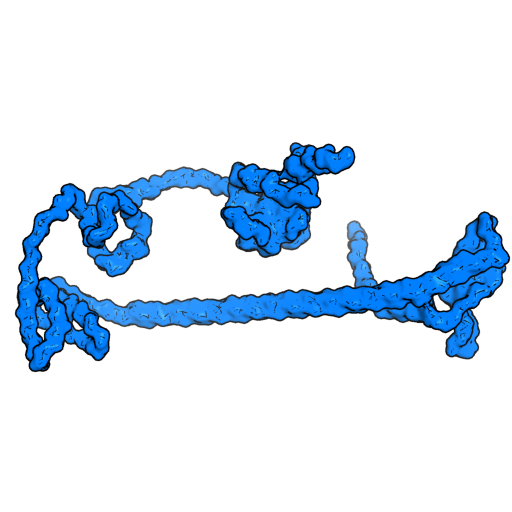0.767 1.00 93.81 96 ASP A C 1
ATOM 723 O O . ASP A 1 96 ? -5.133 -7.879 -9.957 1.00 93.81 96 ASP A O 1
ATOM 727 N N . SER A 1 97 ? -2.948 -8.084 -10.395 1.00 93.12 97 SER A N 1
ATOM 728 C CA . SER A 1 97 ? -2.580 -8.378 -9.009 1.00 93.12 97 SER A CA 1
ATOM 729 C C . SER A 1 97 ? -2.839 -7.187 -8.087 1.00 93.12 97 SER A C 1
ATOM 731 O O . SER A 1 97 ? -3.295 -7.378 -6.957 1.00 93.12 97 SER A O 1
ATOM 733 N N . TYR A 1 98 ? -2.539 -5.972 -8.544 1.00 92.75 98 TYR A N 1
ATOM 734 C CA . TYR A 1 98 ? -2.772 -4.748 -7.792 1.00 92.75 98 TYR A CA 1
ATOM 735 C C . TYR A 1 98 ? -4.267 -4.468 -7.626 1.00 92.75 98 TYR A C 1
ATOM 737 O O . TYR A 1 98 ? -4.700 -4.185 -6.511 1.00 92.75 98 TYR A O 1
ATOM 745 N N . GLU A 1 99 ? -5.055 -4.587 -8.694 1.00 93.12 99 GLU A N 1
ATOM 746 C CA . GLU A 1 99 ? -6.503 -4.370 -8.680 1.00 93.12 99 GLU A CA 1
ATOM 747 C C . GLU A 1 99 ? -7.200 -5.349 -7.732 1.00 93.12 99 GLU A C 1
ATOM 749 O O . GLU A 1 99 ? -7.980 -4.916 -6.883 1.00 93.12 99 GLU A O 1
ATOM 754 N N . ARG A 1 100 ? -6.834 -6.640 -7.765 1.00 95.06 100 ARG A N 1
ATOM 755 C CA . ARG A 1 100 ? -7.324 -7.632 -6.790 1.00 95.06 100 ARG A CA 1
ATOM 756 C C . ARG A 1 100 ? -6.962 -7.254 -5.354 1.00 95.06 100 ARG A C 1
ATOM 758 O O . ARG A 1 100 ? -7.832 -7.206 -4.491 1.00 95.06 100 ARG A O 1
ATOM 765 N N . ALA A 1 101 ? -5.700 -6.911 -5.094 1.00 89.44 101 ALA A N 1
ATOM 766 C CA . ALA A 1 101 ? -5.265 -6.505 -3.756 1.00 89.44 101 ALA A CA 1
ATOM 767 C C . ALA A 1 101 ? -5.914 -5.187 -3.289 1.00 89.44 101 ALA A C 1
ATOM 769 O O . ALA A 1 101 ? -6.078 -4.948 -2.090 1.00 89.44 101 ALA A O 1
ATOM 770 N N . HIS A 1 102 ? -6.249 -4.287 -4.212 1.00 92.06 102 HIS A N 1
ATOM 771 C CA . HIS A 1 102 ? -6.970 -3.058 -3.914 1.00 92.06 102 HIS A CA 1
ATOM 772 C C . HIS A 1 102 ? -8.439 -3.344 -3.579 1.00 92.06 102 HIS A C 1
ATOM 774 O O . HIS A 1 102 ? -8.910 -2.884 -2.538 1.00 92.06 102 HIS A O 1
ATOM 780 N N . ALA A 1 103 ? -9.119 -4.163 -4.384 1.00 92.81 103 ALA A N 1
ATOM 781 C CA . ALA A 1 103 ? -10.488 -4.604 -4.134 1.00 92.81 103 ALA A CA 1
ATOM 782 C C . ALA A 1 103 ? -10.615 -5.331 -2.785 1.00 92.81 103 ALA A C 1
ATOM 784 O O . ALA A 1 103 ? -11.493 -4.997 -1.993 1.00 92.81 103 ALA A O 1
ATOM 785 N N . ASP A 1 104 ? -9.684 -6.233 -2.463 1.00 93.44 104 ASP A N 1
ATOM 786 C CA . ASP A 1 104 ? -9.650 -6.931 -1.173 1.00 93.44 104 ASP A CA 1
ATOM 787 C C . ASP A 1 104 ? -9.484 -5.966 0.008 1.00 93.44 104 ASP A C 1
ATOM 789 O O . ASP A 1 104 ? -10.125 -6.118 1.051 1.00 93.44 104 ASP A O 1
ATOM 793 N N . ARG A 1 105 ? -8.622 -4.951 -0.134 1.00 91.38 105 ARG A N 1
ATOM 794 C CA . ARG A 1 105 ? -8.438 -3.924 0.903 1.00 91.38 105 ARG A CA 1
ATOM 795 C C . ARG A 1 105 ? -9.697 -3.090 1.096 1.00 91.38 105 ARG A C 1
ATOM 797 O O . ARG A 1 105 ? -10.047 -2.815 2.243 1.00 91.38 105 ARG A O 1
ATOM 804 N N . LEU A 1 106 ? -10.373 -2.721 0.010 1.00 93.25 106 LEU A N 1
ATOM 805 C CA . LEU A 1 106 ? -11.632 -1.984 0.067 1.00 93.25 106 LEU A CA 1
ATOM 806 C C . LEU A 1 106 ? -12.734 -2.828 0.718 1.00 93.25 106 LEU A C 1
ATOM 808 O O . LEU A 1 106 ? -13.404 -2.349 1.627 1.00 93.25 106 LEU A O 1
ATOM 812 N N . ALA A 1 107 ? -12.858 -4.103 0.345 1.00 94.69 107 ALA A N 1
ATOM 813 C CA . ALA A 1 107 ? -13.815 -5.027 0.950 1.00 94.69 107 ALA A CA 1
ATOM 814 C C . ALA A 1 107 ? -13.588 -5.178 2.465 1.00 94.69 107 ALA A C 1
ATOM 816 O O . ALA A 1 107 ?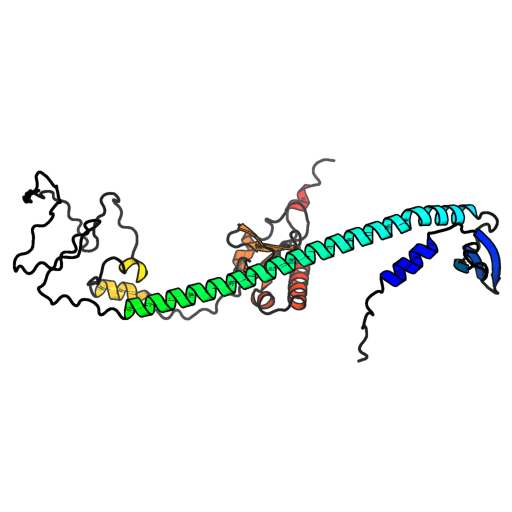 -14.529 -5.081 3.249 1.00 94.69 107 ALA A O 1
ATOM 817 N N . ARG A 1 108 ? -12.330 -5.329 2.903 1.00 93.69 108 ARG A N 1
ATOM 818 C CA . ARG A 1 108 ? -11.983 -5.383 4.336 1.00 93.69 108 ARG A CA 1
ATOM 819 C C . ARG A 1 108 ? -12.223 -4.065 5.071 1.00 93.69 108 ARG A C 1
ATOM 821 O O . ARG A 1 108 ? -12.430 -4.083 6.281 1.00 93.69 108 ARG A O 1
ATOM 828 N N . ALA A 1 109 ? -12.118 -2.926 4.391 1.00 89.50 109 ALA A N 1
ATOM 829 C CA . ALA A 1 109 ? -12.458 -1.634 4.979 1.00 89.50 109 ALA A CA 1
ATOM 830 C C . ALA A 1 109 ? -13.971 -1.529 5.202 1.00 89.50 109 ALA A C 1
ATOM 832 O O . ALA A 1 109 ? -14.388 -1.283 6.326 1.00 89.50 109 ALA A O 1
ATOM 833 N N . LEU A 1 110 ? -14.771 -1.850 4.182 1.00 94.69 110 LEU A N 1
ATOM 834 C CA . LEU A 1 110 ? -16.233 -1.832 4.269 1.00 94.69 110 LEU A CA 1
ATOM 835 C C . LEU A 1 110 ? -16.775 -2.798 5.335 1.00 94.69 110 LEU A C 1
ATOM 837 O O . LEU A 1 110 ? -17.682 -2.445 6.081 1.00 94.69 110 LEU A O 1
ATOM 841 N N . GLU A 1 111 ? -16.199 -3.997 5.454 1.00 96.38 111 GLU A N 1
ATOM 842 C CA . GLU A 1 111 ? -16.606 -4.961 6.488 1.00 96.38 111 GLU A CA 1
ATOM 843 C C . GLU A 1 111 ? -16.289 -4.467 7.908 1.00 96.38 111 GLU A C 1
ATOM 845 O O . GLU A 1 111 ? -17.049 -4.690 8.852 1.00 96.38 111 GLU A O 1
ATOM 850 N N . ARG A 1 112 ? -15.169 -3.756 8.068 1.00 94.25 112 ARG A N 1
ATOM 851 C CA . ARG A 1 112 ? -14.804 -3.141 9.345 1.00 94.25 112 ARG A CA 1
ATOM 852 C C . ARG A 1 112 ? -15.786 -2.040 9.723 1.00 94.25 112 ARG A C 1
ATOM 854 O O . ARG A 1 112 ? -16.212 -2.011 10.872 1.00 94.25 112 ARG A O 1
ATOM 861 N N . ASP A 1 113 ? -16.151 -1.186 8.772 1.00 93.62 113 ASP A N 1
ATOM 862 C CA . ASP A 1 113 ? -17.117 -0.107 8.992 1.00 93.62 113 ASP A CA 1
ATOM 863 C C . ASP A 1 113 ? -18.483 -0.689 9.380 1.00 93.62 113 ASP A C 1
ATOM 865 O O . ASP A 1 113 ? -19.052 -0.307 10.398 1.00 93.62 113 ASP A O 1
ATOM 869 N N . ARG A 1 114 ? -18.931 -1.742 8.684 1.00 97.19 114 ARG A N 1
ATOM 870 C CA . ARG A 1 114 ? -20.144 -2.487 9.051 1.00 97.19 114 ARG A CA 1
ATOM 871 C C . ARG A 1 114 ? -20.092 -3.050 10.475 1.00 97.19 114 ARG A C 1
ATOM 873 O O . ARG A 1 114 ? -21.076 -2.976 11.206 1.00 97.19 114 ARG A O 1
ATOM 880 N N . THR A 1 115 ? -18.952 -3.612 10.876 1.00 95.50 115 THR A N 1
ATOM 881 C CA . THR A 1 115 ? -18.759 -4.151 12.234 1.00 95.50 115 THR A CA 1
ATOM 882 C C . THR A 1 115 ? -18.784 -3.040 13.293 1.00 95.50 115 THR A C 1
ATOM 884 O O . THR A 1 115 ? -19.252 -3.259 14.412 1.00 95.50 115 THR A O 1
ATOM 887 N N . ILE A 1 116 ? -18.276 -1.846 12.966 1.00 95.31 116 ILE A N 1
ATOM 888 C CA . ILE A 1 116 ? -18.336 -0.670 13.844 1.00 95.31 116 ILE A CA 1
ATOM 889 C C . ILE A 1 116 ? -19.793 -0.239 14.029 1.00 95.31 116 ILE A C 1
ATOM 891 O O . ILE A 1 116 ? -20.233 -0.140 15.174 1.00 95.31 116 ILE A O 1
ATOM 895 N N . ASP A 1 117 ? -20.551 -0.098 12.941 1.00 96.12 117 ASP A N 1
ATOM 896 C CA . ASP A 1 117 ? -21.972 0.271 12.985 1.00 96.12 117 ASP A CA 1
ATOM 897 C C . ASP A 1 117 ? -22.800 -0.739 13.800 1.00 96.12 117 ASP A C 1
ATOM 899 O O . ASP A 1 117 ? -23.621 -0.364 14.641 1.00 96.12 117 ASP A O 1
ATOM 903 N N . GLU A 1 118 ? -22.558 -2.041 13.610 1.00 97.88 118 GLU A N 1
ATOM 904 C CA . GLU A 1 118 ? -23.228 -3.096 14.377 1.00 97.88 118 GLU A CA 1
ATOM 905 C C . GLU A 1 118 ? -22.889 -3.012 15.871 1.00 97.88 118 GLU A C 1
ATOM 907 O O . GLU A 1 118 ? -23.771 -3.121 16.728 1.00 97.88 118 GLU A O 1
ATOM 912 N N . ARG A 1 119 ? -21.622 -2.758 16.212 1.00 97.75 119 ARG A N 1
ATOM 913 C CA . ARG A 1 119 ? -21.201 -2.576 17.604 1.00 97.75 119 ARG A CA 1
ATOM 914 C C . ARG A 1 119 ? -21.846 -1.343 18.233 1.00 97.75 119 ARG A C 1
ATOM 916 O O . ARG A 1 119 ? -22.233 -1.397 19.400 1.00 97.75 119 ARG A O 1
ATOM 923 N N . GLU A 1 120 ? -21.953 -0.240 17.501 1.00 97.94 120 GLU A N 1
ATOM 924 C CA . GLU A 1 120 ? -22.637 0.967 17.969 1.00 97.94 120 GLU A CA 1
ATOM 925 C C . GLU A 1 120 ? -24.126 0.707 18.211 1.00 97.94 120 GLU A C 1
ATOM 927 O O . GLU A 1 120 ? -24.644 1.070 19.271 1.00 97.94 120 GLU A O 1
ATOM 932 N N . HIS A 1 121 ? -24.786 -0.010 17.299 1.00 97.75 121 HIS A N 1
ATOM 933 C CA . HIS A 1 121 ? -26.173 -0.434 17.464 1.00 97.75 121 HIS A CA 1
ATOM 934 C C . HIS A 1 121 ? -26.367 -1.305 18.716 1.00 97.75 121 HIS A C 1
ATOM 936 O O . HIS A 1 121 ? -27.226 -1.011 19.550 1.00 97.75 121 HIS A O 1
ATOM 942 N N . LEU A 1 122 ? -25.531 -2.331 18.903 1.00 97.56 122 LEU A N 1
ATOM 943 C CA . LEU A 1 122 ? -25.578 -3.202 20.082 1.00 97.56 122 LEU A CA 1
ATOM 944 C C . LEU A 1 122 ? -25.293 -2.439 21.381 1.00 97.56 122 LEU A C 1
ATOM 946 O O . LEU A 1 122 ? -25.930 -2.690 22.403 1.00 97.56 122 LEU A O 1
ATOM 950 N N . ASN A 1 123 ? -24.366 -1.481 21.366 1.00 96.75 123 ASN A N 1
ATOM 951 C CA . ASN A 1 123 ? -24.092 -0.643 22.533 1.00 96.75 123 ASN A CA 1
ATOM 952 C C . ASN A 1 123 ? -25.284 0.256 22.886 1.00 96.75 123 ASN A C 1
ATOM 954 O O . ASN A 1 123 ? -25.599 0.408 24.069 1.00 96.75 123 ASN A O 1
ATOM 958 N N . ALA A 1 124 ? -25.957 0.830 21.886 1.00 97.88 124 ALA A N 1
ATOM 959 C CA . ALA A 1 124 ? -27.176 1.607 22.094 1.00 97.88 124 ALA A CA 1
ATOM 960 C C . ALA A 1 124 ? -28.291 0.736 22.696 1.00 97.88 124 ALA A C 1
ATOM 962 O O . ALA A 1 124 ? -28.963 1.150 23.642 1.00 97.88 124 ALA A O 1
ATOM 963 N N . GLU A 1 125 ? -28.425 -0.499 22.213 1.00 98.31 125 GLU A N 1
ATOM 964 C CA . GLU A 1 125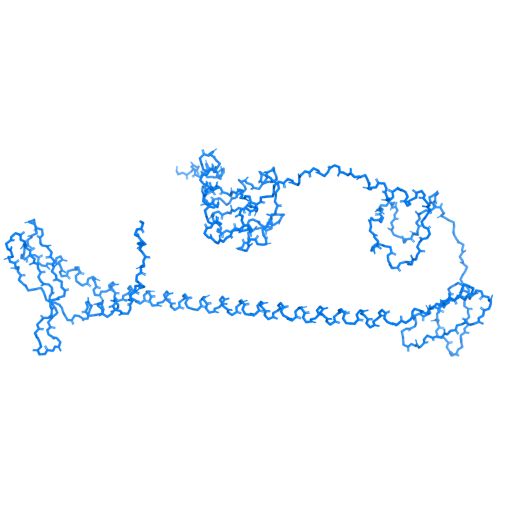 ? -29.375 -1.484 22.723 1.00 98.31 125 GLU A CA 1
ATOM 965 C C . GLU A 1 125 ? -29.093 -1.868 24.182 1.00 98.31 125 GLU A C 1
ATOM 967 O O . GLU A 1 125 ? -29.984 -1.825 25.031 1.00 98.31 125 GLU A O 1
ATOM 972 N N . VAL A 1 126 ? -27.832 -2.153 24.518 1.00 97.56 126 VAL A N 1
ATOM 973 C CA . VAL A 1 126 ? -27.406 -2.390 25.907 1.00 97.56 126 VAL A CA 1
ATOM 974 C C . VAL A 1 126 ? -27.699 -1.172 26.786 1.00 97.56 126 VAL A C 1
ATOM 976 O O . VAL A 1 126 ? -28.140 -1.328 27.925 1.00 97.56 126 VAL A O 1
ATOM 979 N N . GLY A 1 127 ? -27.480 0.042 26.274 1.00 96.94 127 GLY A N 1
ATOM 980 C CA . GLY A 1 127 ? -27.828 1.286 26.961 1.00 96.94 127 GLY A CA 1
ATOM 981 C C . GLY A 1 127 ? -29.324 1.385 27.266 1.00 96.94 127 GLY A C 1
ATOM 982 O O . GLY A 1 127 ? -29.701 1.684 28.401 1.00 96.94 127 GLY A O 1
ATOM 983 N N . ARG A 1 128 ? -30.174 1.058 26.286 1.00 98.25 128 ARG A N 1
ATOM 984 C CA . ARG A 1 128 ? -31.633 1.005 26.440 1.00 98.25 128 ARG A CA 1
ATOM 985 C C . ARG A 1 128 ? -32.060 -0.020 27.490 1.00 98.25 128 ARG A C 1
ATOM 987 O O . ARG A 1 128 ? -32.792 0.336 28.409 1.00 98.25 128 ARG A O 1
ATOM 994 N N . LEU A 1 129 ? -31.563 -1.254 27.398 1.00 96.56 129 LEU A N 1
ATOM 995 C CA . LEU A 1 129 ? -31.889 -2.325 28.346 1.00 96.56 129 LEU A CA 1
ATOM 996 C C . LEU A 1 129 ? -31.444 -1.981 29.771 1.00 96.56 129 LEU A C 1
ATOM 998 O O . LEU A 1 129 ? -32.158 -2.264 30.729 1.00 96.56 129 LEU A O 1
ATOM 1002 N N . ARG A 1 130 ? -30.289 -1.325 29.937 1.00 95.38 130 ARG A N 1
ATOM 1003 C CA . ARG A 1 130 ? -29.839 -0.822 31.245 1.00 95.38 130 ARG A CA 1
ATOM 1004 C C . ARG A 1 130 ? -30.760 0.260 31.801 1.00 95.38 130 ARG A C 1
ATOM 1006 O O . ARG A 1 130 ? -31.024 0.251 33.000 1.00 95.38 130 ARG A O 1
ATOM 1013 N N . ALA A 1 131 ? -31.243 1.174 30.962 1.00 94.88 131 ALA A N 1
ATOM 1014 C CA . ALA A 1 131 ? -32.202 2.195 31.380 1.00 94.88 131 ALA A CA 1
ATOM 1015 C C . ALA A 1 131 ? -33.546 1.570 31.792 1.00 94.88 131 ALA A C 1
ATOM 1017 O O . ALA A 1 131 ? -34.111 1.948 32.817 1.00 94.88 131 ALA A O 1
ATOM 1018 N N . GLU A 1 132 ? -34.017 0.569 31.045 1.00 95.69 132 GLU A N 1
ATOM 1019 C CA . GLU A 1 132 ? -35.208 -0.208 31.391 1.00 95.69 132 GLU A CA 1
ATOM 1020 C C . GLU A 1 132 ? -35.018 -0.946 32.724 1.00 95.69 132 GLU A C 1
ATOM 1022 O O . GLU A 1 132 ? -35.838 -0.791 33.627 1.00 95.69 132 GLU A O 1
ATOM 1027 N N . LEU A 1 133 ? -33.889 -1.640 32.910 1.00 92.38 133 LEU A N 1
ATOM 1028 C CA . LEU A 1 133 ? -33.509 -2.290 34.172 1.00 92.38 133 LEU A CA 1
ATOM 1029 C C . LEU A 1 133 ? -33.453 -1.307 35.353 1.00 92.38 133 LEU A C 1
ATOM 1031 O O . LEU A 1 133 ? -33.937 -1.617 36.439 1.00 92.38 133 LEU A O 1
ATOM 1035 N N . GLY A 1 134 ? -32.908 -0.107 35.142 1.00 90.56 134 GLY A N 1
ATOM 1036 C CA . GLY A 1 134 ? -32.864 0.953 36.152 1.00 90.56 134 GLY A CA 1
ATOM 1037 C C . GLY A 1 134 ? -34.234 1.553 36.489 1.00 90.56 134 GLY A C 1
ATOM 1038 O O . GLY A 1 134 ? -34.395 2.133 37.562 1.00 90.56 134 GLY A O 1
ATOM 1039 N N . SER A 1 135 ? -35.229 1.406 35.607 1.00 90.06 135 SER A N 1
ATOM 1040 C CA . SER A 1 135 ? -36.602 1.867 35.850 1.00 90.06 135 SER A CA 1
ATOM 1041 C C . SER A 1 135 ? -37.394 0.944 36.781 1.00 90.06 135 SER A C 1
ATOM 1043 O O . SER A 1 135 ? -38.384 1.375 37.382 1.00 90.06 135 SER A O 1
ATOM 1045 N N . PHE A 1 136 ? -36.955 -0.309 36.954 1.00 88.81 136 PHE A N 1
ATOM 1046 C CA . PHE A 1 136 ? -37.567 -1.205 37.927 1.00 88.81 136 PHE A CA 1
ATOM 1047 C C . PHE A 1 136 ? -37.310 -0.664 39.329 1.00 88.81 136 PHE A C 1
ATOM 1049 O O . PHE A 1 136 ? -36.175 -0.571 39.798 1.00 88.81 136 PHE A O 1
ATOM 1056 N N . LYS A 1 137 ? -38.398 -0.293 40.010 1.00 82.50 137 LYS A N 1
ATOM 1057 C CA . LYS A 1 137 ? -38.343 0.237 41.368 1.00 82.50 137 LYS A CA 1
ATOM 1058 C C . LYS A 1 137 ? -37.669 -0.809 42.265 1.00 82.50 137 LYS A C 1
ATOM 1060 O O . LYS A 1 137 ? -38.202 -1.917 42.371 1.00 82.50 137 LYS A O 1
ATOM 1065 N N . PRO A 1 138 ? -36.532 -0.490 42.912 1.00 78.25 138 PRO A N 1
ATOM 1066 C CA . PRO A 1 138 ? -35.891 -1.434 43.809 1.00 78.25 138 PRO A CA 1
ATOM 1067 C C . PRO A 1 138 ? -36.895 -1.828 44.890 1.00 78.25 138 PRO A C 1
ATOM 1069 O O . PRO A 1 138 ? -37.534 -0.964 45.502 1.00 78.25 138 PRO A O 1
ATOM 1072 N N . ILE A 1 139 ? -37.061 -3.136 45.097 1.00 77.75 139 ILE A N 1
ATOM 1073 C CA . ILE A 1 139 ? -37.899 -3.667 46.170 1.00 77.75 139 ILE A CA 1
ATOM 1074 C C . ILE A 1 139 ? -37.241 -3.231 47.475 1.00 77.75 139 ILE A C 1
ATOM 1076 O O . ILE A 1 139 ? -36.221 -3.776 47.891 1.00 77.75 139 ILE A O 1
ATOM 1080 N N . THR A 1 140 ? -37.785 -2.185 48.088 1.00 72.62 140 THR A N 1
ATOM 1081 C CA . THR A 1 140 ? -37.303 -1.694 49.373 1.00 72.62 140 THR A CA 1
ATOM 1082 C C . THR A 1 140 ? -37.758 -2.684 50.433 1.00 72.62 140 THR A C 1
ATOM 1084 O O . THR A 1 140 ? -38.946 -2.784 50.729 1.00 72.62 140 THR A O 1
ATOM 1087 N N . VAL A 1 141 ? -36.814 -3.445 50.979 1.00 67.12 141 VAL A N 1
ATOM 1088 C CA . VAL A 1 141 ? -37.070 -4.299 52.137 1.00 67.12 141 VAL A CA 1
ATOM 1089 C C . VAL A 1 141 ? -37.021 -3.406 53.368 1.00 67.12 141 VAL A C 1
ATOM 1091 O O . VAL A 1 141 ? -35.988 -2.807 53.669 1.00 67.12 141 VAL A O 1
ATOM 1094 N N . THR A 1 142 ? -38.152 -3.246 54.047 1.00 73.88 142 THR A N 1
ATOM 1095 C CA . THR A 1 142 ? -38.223 -2.472 55.290 1.00 73.88 142 THR A CA 1
ATOM 1096 C C . THR A 1 142 ? -37.355 -3.117 56.368 1.00 73.88 142 THR A C 1
ATOM 1098 O O . THR A 1 142 ? -37.366 -4.336 56.530 1.00 73.88 142 THR A O 1
ATOM 1101 N N . ALA A 1 143 ? -36.605 -2.301 57.118 1.00 53.38 143 ALA A N 1
ATOM 1102 C CA . ALA A 1 143 ? -35.763 -2.769 58.217 1.00 53.38 143 ALA A CA 1
ATOM 1103 C C . ALA A 1 143 ? -36.601 -3.588 59.218 1.00 53.38 143 ALA A C 1
ATOM 1105 O O . ALA A 1 143 ? -37.496 -3.049 59.866 1.00 53.38 143 ALA A O 1
ATOM 1106 N N . GLY A 1 144 ? -36.332 -4.895 59.295 1.00 63.81 144 GLY A N 1
ATOM 1107 C CA . GLY A 1 144 ? -37.097 -5.865 60.088 1.00 63.81 144 GLY A CA 1
ATOM 1108 C C . GLY A 1 144 ? -37.714 -7.008 59.272 1.00 63.81 144 GLY A C 1
ATOM 1109 O O . GLY A 1 144 ? -37.990 -8.059 59.841 1.00 63.81 144 GLY A O 1
ATOM 1110 N N . GLU A 1 145 ? -37.869 -6.861 57.951 1.00 52.84 145 GLU A N 1
ATOM 1111 C CA . GLU A 1 145 ? -38.219 -7.972 57.058 1.00 52.84 145 GLU A CA 1
ATOM 1112 C C . GLU A 1 145 ? -36.935 -8.652 56.559 1.00 52.84 145 GLU A C 1
ATOM 1114 O O . GLU A 1 145 ? -36.116 -8.040 55.875 1.00 52.84 145 GLU A O 1
ATOM 1119 N N . GLN A 1 146 ? -36.731 -9.926 56.898 1.00 52.44 146 GLN A N 1
ATOM 1120 C CA . GLN A 1 146 ? -35.681 -10.728 56.274 1.00 52.44 146 GLN A CA 1
ATOM 1121 C C . GLN A 1 146 ? -36.230 -11.347 54.988 1.00 52.44 146 GLN A C 1
ATOM 1123 O O . GLN A 1 146 ? -37.119 -12.199 55.016 1.00 52.44 146 GLN A O 1
ATOM 1128 N N . LEU A 1 147 ? -35.705 -10.910 53.845 1.00 49.34 147 LEU A N 1
ATOM 1129 C CA . LEU A 1 147 ? -36.076 -11.451 52.543 1.00 49.34 147 LEU A CA 1
ATOM 1130 C C . LEU A 1 147 ? -35.162 -12.638 52.227 1.00 49.34 147 LEU A C 1
ATOM 1132 O O . LEU A 1 147 ? -33.993 -12.470 51.888 1.00 49.34 147 LEU A O 1
ATOM 1136 N N . TYR A 1 148 ? -35.696 -13.847 52.376 1.00 51.69 148 TYR A N 1
ATOM 1137 C CA . TYR A 1 148 ? -34.989 -15.078 52.037 1.00 51.69 148 TYR A CA 1
ATOM 1138 C C . TYR A 1 148 ? -35.172 -15.378 50.554 1.00 51.69 148 TYR A C 1
ATOM 1140 O O . TYR A 1 148 ? -36.210 -15.877 50.123 1.00 51.69 148 TYR A O 1
ATOM 1148 N N . LEU A 1 149 ? -34.152 -15.056 49.762 1.00 46.59 149 LEU A N 1
ATOM 1149 C CA . LEU A 1 149 ? -34.054 -15.487 48.372 1.00 46.59 149 LEU A CA 1
ATOM 1150 C C . LEU A 1 149 ? -33.616 -16.954 48.343 1.00 46.59 149 LEU A C 1
ATOM 1152 O O . LEU A 1 149 ? -32.428 -17.261 48.297 1.00 46.59 149 LEU A O 1
ATOM 1156 N N . HIS A 1 150 ? -34.581 -17.871 48.370 1.00 45.97 150 HIS A N 1
ATOM 1157 C CA . HIS A 1 150 ? -34.318 -19.253 47.981 1.00 45.97 150 HIS A CA 1
ATOM 1158 C C . HIS A 1 150 ? -34.238 -19.316 46.452 1.00 45.97 150 HIS A C 1
ATOM 1160 O O . HIS A 1 150 ? -35.256 -19.278 45.762 1.00 45.97 150 HIS A O 1
ATOM 1166 N N . GLN A 1 151 ? -33.022 -19.405 45.909 1.00 39.94 151 GLN A N 1
ATOM 1167 C CA . GLN A 1 151 ? -32.824 -19.809 44.518 1.00 39.94 151 GLN A CA 1
ATOM 1168 C C . GLN A 1 151 ? -33.153 -21.300 44.395 1.00 39.94 151 GLN A C 1
ATOM 1170 O O . GLN A 1 151 ? -32.303 -22.155 44.620 1.00 39.94 151 GLN A O 1
ATOM 1175 N N . CYS A 1 152 ? -34.398 -21.614 44.046 1.00 41.44 152 CYS A N 1
ATOM 1176 C CA . CYS A 1 152 ? -34.724 -22.902 43.444 1.00 41.44 152 CYS A CA 1
ATOM 1177 C C . CYS A 1 152 ? -34.741 -22.726 41.918 1.00 41.44 152 CYS A C 1
ATOM 1179 O O . CYS A 1 152 ? -35.401 -21.803 41.427 1.00 41.44 152 CYS A O 1
ATOM 1181 N N . PRO A 1 153 ? -34.035 -23.570 41.145 1.00 41.53 153 PRO A N 1
ATOM 1182 C CA . PRO A 1 153 ? -34.130 -23.541 39.693 1.00 41.53 153 PRO A CA 1
ATOM 1183 C C . PRO A 1 153 ? -35.549 -23.960 39.279 1.00 41.53 153 PRO A C 1
ATOM 1185 O O . PRO A 1 153 ? -35.876 -25.141 39.277 1.00 41.53 153 PRO A O 1
ATOM 1188 N N . GLY A 1 154 ? -36.402 -22.979 38.957 1.00 47.88 154 GLY A N 1
ATOM 1189 C CA . GLY A 1 154 ? -37.724 -23.209 38.361 1.00 47.88 154 GLY A CA 1
ATOM 1190 C C . GLY A 1 154 ? -38.955 -22.696 39.120 1.00 47.88 154 GLY A C 1
ATOM 1191 O O . GLY A 1 154 ? -40.060 -22.946 38.648 1.00 47.88 154 GLY A O 1
ATOM 1192 N N . SER A 1 155 ? -38.833 -21.970 40.240 1.00 42.72 155 SER A N 1
ATOM 1193 C CA . SER A 1 155 ? -40.013 -21.519 41.010 1.00 42.72 155 SER A CA 1
ATOM 1194 C C . SER A 1 155 ? -40.029 -20.026 41.365 1.00 42.72 155 SER A C 1
ATOM 1196 O O . SER A 1 155 ? -38.998 -19.415 41.640 1.00 42.72 155 SER A O 1
ATOM 1198 N N . LEU A 1 156 ? -41.244 -19.458 41.362 1.00 43.09 156 LEU A N 1
ATOM 1199 C CA . LEU A 1 156 ? -41.585 -18.076 41.723 1.00 43.09 156 LEU A CA 1
ATOM 1200 C C . LEU A 1 156 ? -41.152 -17.721 43.155 1.00 43.09 156 LEU A C 1
ATOM 1202 O O . LEU A 1 156 ? -41.318 -18.507 44.083 1.00 43.09 156 LEU A O 1
ATOM 1206 N N . ILE A 1 157 ? -40.649 -16.496 43.320 1.00 46.75 157 ILE A N 1
ATOM 1207 C CA . ILE A 1 157 ? -40.230 -15.908 44.598 1.00 46.75 157 ILE A CA 1
ATOM 1208 C C . ILE A 1 157 ? -41.436 -15.833 45.548 1.00 46.75 157 ILE A C 1
ATOM 1210 O O . ILE A 1 157 ? -42.362 -15.053 45.323 1.00 46.75 157 ILE A O 1
ATOM 1214 N N . THR A 1 158 ? -41.422 -16.602 46.636 1.00 47.62 158 THR A N 1
ATOM 1215 C CA . THR A 1 158 ? -42.405 -16.490 47.726 1.00 47.62 158 THR A CA 1
ATOM 1216 C C . THR A 1 158 ? -41.887 -15.604 48.856 1.00 47.62 158 THR A C 1
ATOM 1218 O O . THR A 1 158 ? -40.787 -15.802 49.366 1.00 47.62 158 THR A O 1
ATOM 1221 N N . ARG A 1 159 ? -42.703 -14.627 49.274 1.00 44.62 159 ARG A N 1
ATOM 1222 C CA . ARG A 1 159 ? -42.428 -13.728 50.406 1.00 44.62 159 ARG A CA 1
ATOM 1223 C C . ARG A 1 159 ? -42.730 -14.449 51.722 1.00 44.62 159 ARG A C 1
ATOM 1225 O O . ARG A 1 159 ? -43.843 -14.934 51.907 1.00 44.62 159 ARG A O 1
ATOM 1232 N N . TRP A 1 160 ? -41.769 -14.490 52.641 1.00 48.91 160 TRP A N 1
ATOM 1233 C CA . TRP A 1 160 ? -41.971 -15.028 53.987 1.00 48.91 160 TRP A CA 1
ATOM 1234 C C . TRP A 1 160 ? -42.225 -13.877 54.971 1.00 48.91 160 TRP A C 1
ATOM 1236 O O . TRP A 1 160 ? -41.421 -12.955 55.058 1.00 48.91 160 TRP A O 1
ATOM 1246 N N . ALA A 1 161 ? -43.363 -13.902 55.668 1.00 50.91 161 ALA A N 1
ATOM 1247 C CA . ALA A 1 161 ? -43.832 -12.823 56.548 1.00 50.91 161 ALA A CA 1
ATOM 1248 C C . ALA A 1 161 ? -43.876 -13.264 58.027 1.00 50.91 161 ALA A C 1
ATOM 1250 O O . ALA A 1 161 ? -44.891 -13.099 58.702 1.00 50.91 161 ALA A O 1
ATOM 1251 N N . GLY A 1 162 ? -42.802 -13.891 58.517 1.00 52.97 162 GLY A N 1
ATOM 1252 C CA . GLY A 1 162 ? -42.676 -14.347 59.906 1.00 52.97 162 GLY A CA 1
ATOM 1253 C C . GLY A 1 162 ? -41.709 -13.491 60.731 1.00 52.97 162 GLY A C 1
ATOM 1254 O O . GLY A 1 162 ? -40.725 -12.978 60.212 1.00 52.97 162 GLY A O 1
ATOM 1255 N N . SER A 1 163 ? -41.979 -13.348 62.032 1.00 47.97 163 SER A N 1
ATOM 1256 C CA . SER A 1 163 ? -41.187 -12.556 62.993 1.00 47.97 163 SER A CA 1
ATOM 1257 C C . SER A 1 163 ? -40.002 -13.304 63.624 1.00 47.97 163 SER A C 1
ATOM 1259 O O . SER A 1 163 ? -39.301 -1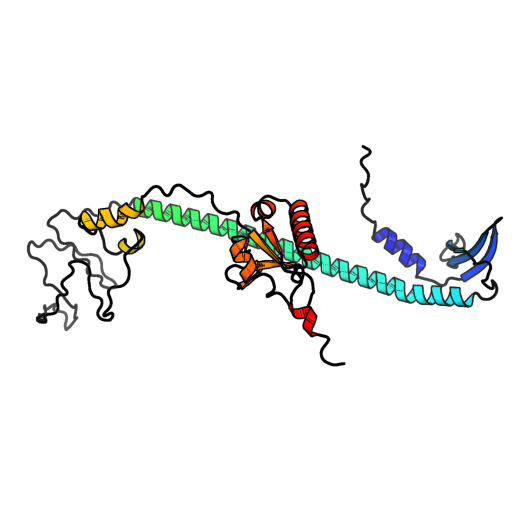2.746 64.466 1.00 47.97 163 SER A O 1
ATOM 1261 N N . GLN A 1 164 ? -39.770 -14.563 63.247 1.00 51.25 164 GLN A N 1
ATOM 1262 C CA . GLN A 1 164 ? -38.629 -15.356 63.710 1.00 51.25 164 GLN A CA 1
ATOM 1263 C C . GLN A 1 164 ? -37.610 -15.518 62.581 1.00 51.25 164 GLN A C 1
ATOM 1265 O O . GLN A 1 164 ? -38.024 -15.669 61.443 1.00 51.25 164 GLN A O 1
ATOM 1270 N N . PRO A 1 165 ? -36.294 -15.517 62.836 1.00 49.03 165 PRO A N 1
ATOM 1271 C CA . PRO A 1 165 ? -35.335 -15.839 61.787 1.00 49.03 165 PRO A CA 1
ATOM 1272 C C . PRO A 1 165 ? -35.587 -17.282 61.318 1.00 49.03 165 PRO A C 1
ATOM 1274 O O . PRO A 1 165 ? -35.645 -18.179 62.167 1.00 49.03 165 PRO A O 1
ATOM 1277 N N . PRO A 1 166 ? -35.772 -17.559 60.016 1.00 49.53 166 PRO A N 1
ATOM 1278 C CA . PRO A 1 166 ? -35.840 -18.928 59.553 1.00 49.53 166 PRO A CA 1
ATOM 1279 C C . PRO A 1 166 ? -34.504 -19.622 59.836 1.00 49.53 166 PRO A C 1
ATOM 1281 O O . PRO A 1 166 ? -33.445 -18.983 59.876 1.00 49.53 166 PRO A O 1
ATOM 1284 N N . PRO A 1 167 ? -34.560 -20.935 60.086 1.00 52.00 167 PRO A N 1
ATOM 1285 C CA . PRO A 1 167 ? -33.404 -21.711 60.495 1.00 52.00 167 PRO A CA 1
ATOM 1286 C C . PRO A 1 167 ? -32.263 -21.553 59.485 1.00 52.00 167 PRO A C 1
ATOM 1288 O O . PRO A 1 167 ? -32.446 -21.700 58.276 1.00 52.00 167 PRO A O 1
ATOM 1291 N N . SER A 1 168 ? -31.078 -21.226 60.000 1.00 42.97 168 SER A N 1
ATOM 1292 C CA . SER A 1 168 ? -29.835 -21.166 59.237 1.00 42.97 168 SER A CA 1
ATOM 1293 C C . SER A 1 168 ? -29.597 -22.523 58.572 1.00 42.97 168 SER A C 1
ATOM 1295 O O . SER A 1 168 ? -29.412 -23.506 59.285 1.00 42.97 168 SER A O 1
ATOM 1297 N N . TYR A 1 169 ? -29.597 -22.548 57.236 1.00 42.28 169 TYR A N 1
ATOM 1298 C CA . TYR A 1 169 ? -29.511 -23.736 56.373 1.00 42.28 169 TYR A CA 1
ATOM 1299 C C . TYR A 1 169 ? -30.764 -24.637 56.356 1.00 42.28 169 TYR A C 1
ATOM 1301 O O . TYR A 1 169 ? -30.907 -25.564 57.148 1.00 42.28 169 TYR A O 1
ATOM 1309 N N . MET A 1 170 ? -31.638 -24.413 55.367 1.00 42.88 170 MET A N 1
ATOM 1310 C CA . MET A 1 170 ? -32.551 -25.439 54.849 1.00 42.88 170 MET A CA 1
ATOM 1311 C C . MET A 1 170 ? -31.968 -25.999 53.546 1.00 42.88 170 MET A C 1
ATOM 1313 O O . MET A 1 170 ? -32.093 -25.382 52.489 1.00 42.88 170 MET A O 1
ATOM 1317 N N . GLU A 1 171 ? -31.334 -27.172 53.608 1.00 41.56 171 GLU A N 1
ATOM 1318 C CA . GLU A 1 171 ? -31.176 -28.006 52.414 1.00 41.56 171 GLU A CA 1
ATOM 1319 C C . GLU A 1 171 ? -32.551 -28.572 52.045 1.00 41.56 171 GLU A C 1
ATOM 1321 O O . GLU A 1 171 ? -33.173 -29.313 52.808 1.00 41.56 171 GLU A O 1
ATOM 1326 N N . CYS A 1 172 ? -33.047 -28.182 50.874 1.00 40.16 172 CYS A N 1
ATOM 1327 C CA . CYS A 1 172 ? -34.273 -28.716 50.298 1.00 40.16 172 CYS A CA 1
ATOM 1328 C C . CYS A 1 172 ? -34.006 -30.139 49.789 1.00 40.16 172 CYS A C 1
ATOM 1330 O O . CYS A 1 172 ? -33.599 -30.324 48.647 1.00 40.16 172 CYS A O 1
ATOM 1332 N N . CYS A 1 173 ? -34.209 -31.142 50.643 1.00 40.56 173 CYS A N 1
ATOM 1333 C CA . CYS A 1 173 ? -34.203 -32.546 50.240 1.00 40.56 173 CYS A CA 1
ATOM 1334 C C . CYS A 1 173 ? -35.655 -33.000 50.055 1.00 40.56 173 CYS A C 1
ATOM 1336 O O . CYS A 1 173 ? -36.389 -33.176 51.027 1.00 40.56 173 CYS A O 1
ATOM 1338 N N . GLU A 1 174 ? -36.091 -33.156 48.805 1.00 37.88 174 GLU A N 1
ATOM 1339 C CA . GLU A 1 174 ? -37.414 -33.689 48.491 1.00 37.88 174 GLU A CA 1
ATOM 1340 C C . GLU A 1 174 ? -37.421 -35.198 48.780 1.00 37.88 174 GLU A C 1
ATOM 1342 O O . GLU A 1 174 ? -36.914 -36.012 48.007 1.00 37.88 174 GLU A O 1
ATOM 1347 N N . ARG A 1 175 ? -37.969 -35.584 49.935 1.00 41.31 175 ARG A N 1
ATOM 1348 C CA . ARG A 1 175 ? -38.281 -36.979 50.250 1.00 41.31 175 ARG A CA 1
ATOM 1349 C C . ARG A 1 175 ? -39.775 -37.071 50.549 1.00 41.31 175 ARG A C 1
ATOM 1351 O O . ARG A 1 175 ? -40.244 -36.578 51.565 1.00 41.31 175 ARG A O 1
ATOM 1358 N N . GLU A 1 176 ? -40.513 -37.677 49.621 1.00 38.00 176 GLU A N 1
ATOM 1359 C CA . GLU A 1 176 ? -41.902 -38.130 49.812 1.00 38.00 176 GLU A CA 1
ATOM 1360 C C . GLU A 1 176 ? -42.949 -37.032 50.097 1.00 38.00 176 GLU A C 1
ATOM 1362 O O . GLU A 1 176 ? -43.891 -37.239 50.858 1.00 38.00 176 GLU A O 1
ATOM 1367 N N . GLY A 1 177 ? -42.832 -35.859 49.462 1.00 45.53 177 GLY A N 1
ATOM 1368 C CA . GLY A 1 177 ? -43.910 -34.858 49.453 1.00 45.53 177 GLY A CA 1
ATOM 1369 C C . GLY A 1 177 ? -44.185 -34.163 50.793 1.00 45.53 177 GLY A C 1
ATOM 1370 O O . GLY A 1 177 ? -45.184 -33.457 50.910 1.00 45.53 177 GLY A O 1
ATOM 1371 N N . ASN A 1 178 ? -43.305 -34.321 51.787 1.00 39.28 178 ASN A N 1
ATOM 1372 C CA . ASN A 1 178 ? -43.378 -33.624 53.069 1.00 39.28 178 ASN A CA 1
ATOM 1373 C C . ASN A 1 178 ? -42.038 -32.961 53.405 1.00 39.28 178 ASN A C 1
ATOM 1375 O O . ASN A 1 178 ? -41.018 -33.621 53.589 1.00 39.28 178 ASN A O 1
ATOM 1379 N N . TRP A 1 179 ? -42.062 -31.635 53.525 1.00 43.09 179 TRP A N 1
ATOM 1380 C CA . TRP A 1 179 ? -40.909 -30.824 53.904 1.00 43.09 179 TRP A CA 1
ATOM 1381 C C . TRP A 1 179 ? -40.649 -30.963 55.408 1.00 43.09 179 TRP A C 1
ATOM 1383 O O . TRP A 1 179 ? -41.449 -30.486 56.214 1.00 43.09 179 TRP A O 1
ATOM 1393 N N . GLN A 1 180 ? -39.543 -31.602 55.802 1.00 37.47 180 GLN A N 1
ATOM 1394 C CA . GLN A 1 180 ? -39.097 -31.623 57.199 1.00 37.47 180 GLN A CA 1
ATOM 1395 C C . GLN A 1 180 ? -37.721 -30.959 57.366 1.00 37.47 180 GLN A C 1
ATOM 1397 O O . GLN A 1 180 ? -36.801 -31.262 56.605 1.00 37.47 180 GLN A O 1
ATOM 1402 N N . PRO A 1 181 ? -37.552 -30.063 58.357 1.00 39.31 181 PRO A N 1
ATOM 1403 C CA . PRO A 1 181 ? -36.269 -29.434 58.637 1.00 39.31 181 PRO A CA 1
ATOM 1404 C C . PRO A 1 181 ? -35.310 -30.439 59.286 1.00 39.31 181 PRO A C 1
ATOM 1406 O O . PRO A 1 181 ? -35.632 -31.060 60.299 1.00 39.31 181 PRO A O 1
ATOM 1409 N N . THR A 1 182 ? -34.108 -30.565 58.727 1.00 36.97 182 THR A N 1
ATOM 1410 C CA . THR A 1 182 ? -33.028 -31.375 59.310 1.00 36.97 182 THR A CA 1
ATOM 1411 C C . THR A 1 182 ? -32.004 -30.432 59.938 1.00 36.97 182 THR A C 1
ATOM 1413 O O . THR A 1 182 ? -31.489 -29.546 59.263 1.00 36.97 182 THR A O 1
ATOM 1416 N N . TYR A 1 183 ? -31.720 -30.583 61.234 1.00 33.97 183 TYR A N 1
ATOM 1417 C CA . TYR A 1 183 ? -30.784 -29.716 61.958 1.00 33.97 183 TYR A CA 1
ATOM 1418 C C . TYR A 1 183 ? -29.345 -30.240 61.847 1.00 33.97 183 TYR A C 1
ATOM 1420 O O . TYR A 1 183 ? -29.040 -31.316 62.362 1.00 33.97 183 TYR A O 1
ATOM 1428 N N . LEU A 1 184 ? -28.440 -29.459 61.251 1.00 32.81 184 LEU A N 1
ATOM 1429 C CA . LEU A 1 184 ? -26.990 -29.678 61.323 1.00 32.81 184 LEU A CA 1
ATOM 1430 C C . LEU A 1 184 ? -26.388 -28.781 62.418 1.00 32.81 184 LEU A C 1
ATOM 1432 O O . LEU A 1 184 ? -26.512 -27.559 62.375 1.00 32.81 184 LEU A O 1
ATOM 1436 N N . ARG A 1 185 ? -25.742 -29.387 63.424 1.00 30.88 185 ARG A N 1
ATOM 1437 C CA . ARG A 1 185 ? -24.992 -28.664 64.467 1.00 30.88 185 ARG A CA 1
ATOM 1438 C C . ARG A 1 185 ? -23.662 -28.157 63.908 1.00 30.88 185 ARG A C 1
ATOM 1440 O O . ARG A 1 185 ? -22.839 -28.957 63.475 1.00 30.88 185 ARG A O 1
ATOM 1447 N N . ALA A 1 186 ? -23.427 -26.852 64.010 1.00 33.38 186 ALA A N 1
ATOM 1448 C CA . ALA A 1 186 ? -22.124 -26.238 63.785 1.00 33.38 186 ALA A CA 1
ATOM 1449 C C . ALA A 1 186 ? -21.375 -26.091 65.120 1.00 33.38 186 ALA A C 1
ATOM 1451 O O . ALA A 1 186 ? -21.630 -25.170 65.889 1.00 33.38 186 ALA A O 1
ATOM 1452 N N . GLU A 1 187 ? -20.435 -26.990 65.390 1.00 36.03 187 GLU A N 1
ATOM 1453 C CA . GLU A 1 187 ? -19.378 -26.782 66.382 1.00 36.03 187 GLU A CA 1
ATOM 1454 C C . GLU A 1 187 ? -18.039 -26.983 65.670 1.00 36.03 187 GLU A C 1
ATOM 1456 O O . GLU A 1 187 ? -17.699 -28.129 65.407 1.00 36.03 187 GLU A O 1
ATOM 1461 N N . GLN A 1 188 ? -17.286 -25.914 65.362 1.00 35.88 188 GLN A N 1
ATOM 1462 C CA . GLN A 1 188 ? -15.810 -25.932 65.393 1.00 35.88 188 GLN A CA 1
ATOM 1463 C C . GLN A 1 188 ? -15.200 -24.519 65.568 1.00 35.88 188 GLN A C 1
ATOM 1465 O O . GLN A 1 188 ? -15.709 -23.553 64.997 1.00 35.88 188 GLN A O 1
ATOM 1470 N N . PRO A 1 189 ? -14.098 -24.390 66.341 1.00 36.69 189 PRO A N 1
ATOM 1471 C CA . PRO A 1 189 ? -13.409 -23.132 66.624 1.00 36.69 189 PRO A CA 1
ATOM 1472 C C . PRO A 1 189 ? -12.260 -22.836 65.641 1.00 36.69 189 PRO A C 1
ATOM 1474 O O . PRO A 1 189 ? -11.467 -23.713 65.306 1.00 36.69 189 PRO A O 1
ATOM 1477 N N . GLY A 1 190 ? -12.118 -21.566 65.245 1.00 37.00 190 GLY A N 1
ATOM 1478 C CA . GLY A 1 190 ? -11.004 -21.092 64.414 1.00 37.00 190 GLY A CA 1
ATOM 1479 C C . GLY A 1 190 ? -11.141 -19.631 63.975 1.00 37.00 190 GLY A C 1
ATOM 1480 O O . GLY A 1 190 ? -11.234 -19.359 62.784 1.00 37.00 190 GLY A O 1
ATOM 1481 N N . ALA A 1 191 ? -11.181 -18.685 64.920 1.00 35.97 191 ALA A N 1
ATOM 1482 C CA . ALA A 1 191 ? -11.227 -17.249 64.619 1.00 35.97 191 ALA A CA 1
ATOM 1483 C C . ALA A 1 191 ? -9.810 -16.641 64.571 1.00 35.97 191 ALA A C 1
ATOM 1485 O O . ALA A 1 191 ? -9.023 -16.815 65.501 1.00 35.97 191 ALA A O 1
ATOM 1486 N N . HIS A 1 192 ? -9.488 -15.919 63.491 1.00 34.44 192 HIS A N 1
ATOM 1487 C CA . HIS A 1 192 ? -8.236 -15.169 63.325 1.00 34.44 192 HIS A CA 1
ATOM 1488 C C . HIS A 1 192 ? -8.391 -13.726 63.866 1.00 34.44 192 HIS A C 1
ATOM 1490 O O . HIS A 1 192 ? -9.470 -13.155 63.716 1.00 34.44 192 HIS A O 1
ATOM 1496 N N . PRO A 1 193 ? -7.360 -13.078 64.452 1.00 35.94 193 PRO A N 1
ATOM 1497 C CA . PRO A 1 193 ? -7.533 -11.848 65.245 1.00 35.94 193 PRO A CA 1
ATOM 1498 C C . PRO A 1 193 ? -7.721 -10.535 64.463 1.00 35.94 193 PRO A C 1
ATOM 1500 O O . PRO A 1 193 ? -7.663 -9.466 65.066 1.00 35.94 193 PRO A O 1
ATOM 1503 N N . CYS A 1 194 ? -7.913 -10.557 63.142 1.00 39.84 194 CYS A N 1
ATOM 1504 C CA . CYS A 1 194 ? -8.201 -9.339 62.380 1.00 39.84 194 CYS A CA 1
ATOM 1505 C C . CYS A 1 194 ? -9.658 -9.357 61.914 1.00 39.84 194 CYS A C 1
ATOM 1507 O O . CYS A 1 194 ? -10.071 -10.266 61.200 1.00 39.84 194 CYS A O 1
ATOM 1509 N N . ASN A 1 195 ? -10.426 -8.336 62.299 1.00 42.81 195 ASN A N 1
ATOM 1510 C CA . ASN A 1 195 ? -11.868 -8.199 62.048 1.00 42.81 195 ASN A CA 1
ATOM 1511 C C . ASN A 1 195 ? -12.221 -7.880 60.575 1.00 42.81 195 ASN A C 1
ATOM 1513 O O . ASN A 1 195 ? -13.203 -7.207 60.272 1.00 42.81 195 ASN A O 1
ATOM 1517 N N . CYS A 1 196 ? -11.392 -8.342 59.646 1.00 43.19 196 CYS A N 1
ATOM 1518 C CA . CYS A 1 196 ? -11.525 -8.173 58.212 1.00 43.19 196 CYS A CA 1
ATOM 1519 C C . CYS A 1 196 ? -11.105 -9.481 57.532 1.00 43.19 196 CYS A C 1
ATOM 1521 O O . CYS A 1 196 ? -9.926 -9.675 57.247 1.00 43.19 196 CYS A O 1
ATOM 1523 N N . CYS A 1 197 ? -12.065 -10.404 57.377 1.00 39.88 197 CYS A N 1
ATOM 1524 C CA . CYS A 1 197 ? -12.368 -11.158 56.146 1.00 39.88 197 CYS A CA 1
ATOM 1525 C C . CYS A 1 197 ? -13.273 -12.377 56.421 1.00 39.88 197 CYS A C 1
ATOM 1527 O O . CYS A 1 197 ? -13.122 -13.069 57.426 1.00 39.88 197 CYS A O 1
ATOM 1529 N N . TYR A 1 198 ? -14.162 -12.667 55.466 1.00 38.66 198 TYR A N 1
ATOM 1530 C CA . TYR A 1 198 ? -14.717 -14.005 55.237 1.00 38.66 198 TYR A CA 1
ATOM 1531 C C . TYR A 1 198 ? -13.612 -14.943 54.717 1.00 38.66 198 TYR A C 1
ATOM 1533 O O . TYR A 1 198 ? -12.717 -14.510 53.989 1.00 38.66 198 TYR A O 1
ATOM 1541 N N . VAL A 1 199 ? -13.692 -16.223 55.083 1.00 34.97 199 VAL A N 1
ATOM 1542 C CA . VAL A 1 199 ? -12.803 -17.301 54.630 1.00 34.97 199 VAL A CA 1
ATOM 1543 C C . VAL A 1 199 ? -13.550 -18.124 53.581 1.00 34.97 199 VAL A C 1
ATOM 1545 O O . VAL A 1 199 ? -14.573 -18.719 53.905 1.00 34.97 199 VAL A O 1
ATOM 1548 N N . ASP A 1 200 ? -13.033 -18.189 52.354 1.00 34.62 200 ASP A N 1
ATOM 1549 C CA . ASP A 1 200 ? -13.255 -19.351 51.487 1.00 34.62 200 ASP A CA 1
ATOM 1550 C C . ASP A 1 200 ? -12.167 -20.391 51.811 1.00 34.62 200 ASP A C 1
ATOM 1552 O O . ASP A 1 200 ? -10.996 -20.053 52.019 1.00 34.62 200 ASP A O 1
ATOM 1556 N N . GLY A 1 201 ? -12.566 -21.654 51.939 1.00 35.50 201 GLY A N 1
ATOM 1557 C CA . GLY A 1 201 ? -11.881 -22.728 52.663 1.00 35.50 201 GLY A CA 1
ATOM 1558 C C . GLY A 1 201 ? -10.543 -23.215 52.096 1.00 35.50 201 GLY A C 1
ATOM 1559 O O . GLY A 1 201 ? -10.064 -24.266 52.525 1.00 35.50 201 GLY A O 1
ATOM 1560 N N . HIS A 1 202 ? -9.905 -22.501 51.165 1.00 34.09 202 HIS A N 1
ATOM 1561 C CA . HIS A 1 202 ? -8.724 -23.002 50.448 1.00 34.09 202 HIS A CA 1
ATOM 1562 C C . HIS A 1 202 ? -7.493 -22.084 50.400 1.00 34.09 202 HIS A C 1
ATOM 1564 O O . HIS A 1 202 ? -6.479 -22.476 49.823 1.00 34.09 202 HIS A O 1
ATOM 1570 N N . THR A 1 203 ? -7.471 -20.935 51.084 1.00 37.84 203 THR A N 1
ATOM 1571 C CA . THR A 1 203 ? -6.260 -20.085 51.117 1.00 37.84 203 THR A CA 1
ATOM 1572 C C . THR A 1 203 ? -5.847 -19.660 52.526 1.00 37.84 203 THR A C 1
ATOM 1574 O O . THR A 1 203 ? -6.546 -18.908 53.193 1.00 37.84 203 THR A O 1
ATOM 1577 N N . ARG A 1 204 ? -4.650 -20.084 52.967 1.00 33.81 204 ARG A N 1
ATOM 1578 C CA . ARG A 1 204 ? -4.023 -19.707 54.257 1.00 33.81 204 ARG A CA 1
ATOM 1579 C C . ARG A 1 204 ? -3.173 -18.420 54.200 1.00 33.81 204 ARG A C 1
ATOM 1581 O O . ARG A 1 204 ? -2.229 -18.282 54.974 1.00 33.81 204 ARG A O 1
ATOM 1588 N N . ARG A 1 205 ? -3.431 -17.486 53.278 1.00 37.00 205 ARG A N 1
ATOM 1589 C CA . ARG A 1 205 ? -2.697 -16.204 53.210 1.00 37.00 205 ARG A CA 1
ATOM 1590 C C . ARG A 1 205 ? -3.661 -15.031 53.066 1.00 37.00 205 ARG A C 1
ATOM 1592 O O . ARG A 1 205 ? -4.509 -15.058 52.183 1.00 37.00 205 ARG A O 1
ATOM 1599 N N . CYS A 1 206 ? -3.489 -13.988 53.886 1.00 43.62 206 CYS A N 1
ATOM 1600 C CA . CYS A 1 206 ? -4.098 -12.689 53.607 1.00 43.62 206 CYS A CA 1
ATOM 1601 C C . CYS A 1 206 ? -3.342 -12.059 52.427 1.00 43.62 206 CYS A C 1
ATOM 1603 O O . CYS A 1 206 ? -2.109 -12.029 52.417 1.00 43.62 206 CYS A O 1
ATOM 1605 N N . GLY A 1 207 ? -4.051 -11.645 51.377 1.00 43.78 207 GLY A N 1
ATOM 1606 C CA . GLY A 1 207 ? -3.355 -11.256 50.155 1.00 43.78 207 GLY A CA 1
ATOM 1607 C C . GLY A 1 207 ? -4.229 -10.739 49.025 1.00 43.78 207 GLY A C 1
ATOM 1608 O O . GLY A 1 207 ? -4.216 -11.329 47.954 1.00 43.78 207 GLY A O 1
ATOM 1609 N N . ARG A 1 208 ? -4.936 -9.628 49.256 1.00 38.94 208 ARG A N 1
ATOM 1610 C CA . ARG A 1 208 ? -5.012 -8.447 48.366 1.00 38.94 208 ARG A CA 1
ATOM 1611 C C . ARG A 1 208 ? -6.004 -7.437 48.964 1.00 38.94 208 ARG A C 1
ATOM 1613 O O . ARG A 1 208 ? -7.096 -7.846 49.343 1.00 38.94 208 ARG A O 1
ATOM 1620 N N . PRO A 1 209 ? -5.661 -6.143 49.088 1.00 43.66 209 PRO A N 1
ATOM 1621 C CA . PRO A 1 209 ? -6.675 -5.132 49.357 1.00 43.66 209 PRO A CA 1
ATOM 1622 C C . PRO A 1 209 ? -7.590 -5.023 48.129 1.00 43.66 209 PRO A C 1
ATOM 1624 O O . PRO A 1 209 ? -7.091 -4.986 47.007 1.00 43.66 209 PRO A O 1
ATOM 1627 N N . ALA A 1 210 ? -8.907 -4.981 48.336 1.00 48.84 210 ALA A N 1
ATOM 1628 C CA . ALA A 1 210 ? -9.841 -4.549 47.302 1.00 48.84 210 ALA A CA 1
ATOM 1629 C C . ALA A 1 210 ? -9.501 -3.092 46.962 1.00 48.84 210 ALA A C 1
ATOM 1631 O O . ALA A 1 210 ? -9.546 -2.227 47.839 1.00 48.84 210 ALA A O 1
ATOM 1632 N N . THR A 1 211 ? -9.059 -2.837 45.733 1.00 43.81 211 THR A N 1
ATOM 1633 C CA . THR A 1 211 ? -8.594 -1.507 45.306 1.00 43.81 211 THR A CA 1
ATOM 1634 C C . THR A 1 211 ? -9.637 -0.763 44.485 1.00 43.81 211 THR A C 1
ATOM 1636 O O . THR A 1 211 ? -9.427 0.407 44.180 1.00 43.81 211 THR A O 1
ATOM 1639 N N . THR A 1 212 ? -10.749 -1.411 44.122 1.00 49.50 212 THR A N 1
ATOM 1640 C CA . THR A 1 212 ? -11.794 -0.812 43.287 1.00 49.50 212 THR A CA 1
ATOM 1641 C C . THR A 1 212 ? -13.198 -1.107 43.813 1.00 49.50 212 THR A C 1
ATOM 1643 O O . THR A 1 212 ? -13.435 -2.105 44.489 1.00 49.50 212 THR A O 1
ATOM 1646 N N . GLU A 1 213 ? -14.152 -0.239 43.482 1.00 45.81 213 GLU A N 1
ATOM 1647 C CA . GLU A 1 213 ? -15.573 -0.389 43.831 1.00 45.81 213 GLU A CA 1
ATOM 1648 C C . GLU A 1 213 ? -16.202 -1.645 43.187 1.00 45.81 213 GLU A C 1
ATOM 1650 O O . GLU A 1 213 ? -17.112 -2.264 43.738 1.00 45.81 213 GLU A O 1
ATOM 1655 N N . THR A 1 214 ? -15.648 -2.091 42.056 1.00 48.59 214 THR A N 1
ATOM 1656 C CA . THR A 1 214 ? -16.063 -3.294 41.319 1.00 48.59 214 THR A CA 1
ATOM 1657 C C . THR A 1 214 ? -15.748 -4.590 42.071 1.00 48.59 214 THR A C 1
ATOM 1659 O O . THR A 1 214 ? -16.510 -5.548 41.966 1.00 48.59 214 THR A O 1
ATOM 1662 N N . ASP A 1 215 ? -14.690 -4.601 42.890 1.00 48.28 215 ASP A N 1
ATOM 1663 C CA . ASP A 1 215 ? -14.335 -5.739 43.754 1.00 48.28 215 ASP A CA 1
ATOM 1664 C C . ASP A 1 215 ? -15.351 -5.943 44.898 1.00 48.28 215 ASP A C 1
ATOM 1666 O O . ASP A 1 215 ? -15.391 -6.998 45.531 1.00 48.28 215 ASP A O 1
ATOM 1670 N N . ILE A 1 216 ? -16.174 -4.925 45.173 1.00 49.03 216 ILE A N 1
ATOM 1671 C CA . ILE A 1 216 ? -17.090 -4.853 46.320 1.00 49.03 216 ILE A CA 1
ATOM 1672 C C . ILE A 1 216 ? -18.551 -5.062 45.883 1.00 49.03 216 ILE A C 1
ATOM 1674 O O . ILE A 1 216 ? -19.376 -5.558 46.653 1.00 49.03 216 ILE A O 1
ATOM 1678 N N . ALA A 1 217 ? -18.867 -4.734 44.627 1.00 42.31 217 ALA A N 1
ATOM 1679 C CA . ALA A 1 217 ? -20.219 -4.702 44.073 1.00 42.31 217 ALA A CA 1
ATOM 1680 C C . ALA A 1 217 ? -21.066 -5.992 44.221 1.00 42.31 217 ALA A C 1
ATOM 1682 O O . ALA A 1 217 ? -22.273 -5.855 44.428 1.00 42.31 217 ALA A O 1
ATOM 1683 N N . PRO A 1 218 ? -20.522 -7.230 44.174 1.00 50.62 218 PRO A N 1
ATOM 1684 C CA . PRO A 1 218 ? -21.348 -8.434 44.312 1.00 50.62 218 PRO A CA 1
ATOM 1685 C C . PRO A 1 218 ? -21.898 -8.668 45.728 1.00 50.62 218 PRO A C 1
ATOM 1687 O O . PRO A 1 218 ? -22.806 -9.477 45.899 1.00 50.62 218 PRO A O 1
ATOM 1690 N N . PHE A 1 219 ? -21.346 -8.003 46.750 1.00 43.47 219 PHE A N 1
ATOM 1691 C CA . PHE A 1 219 ? -21.514 -8.410 48.152 1.00 43.47 219 PHE A CA 1
ATOM 1692 C C . PHE A 1 219 ? -22.359 -7.448 49.005 1.00 43.47 219 PHE A C 1
ATOM 1694 O O . PHE A 1 219 ? -22.486 -7.643 50.213 1.00 43.47 219 PHE A O 1
ATOM 1701 N N . GLY A 1 220 ? -22.987 -6.442 48.388 1.00 41.41 220 GLY A N 1
ATOM 1702 C CA . GLY A 1 220 ? -23.814 -5.454 49.087 1.00 41.41 220 GLY A CA 1
ATOM 1703 C C . GLY A 1 220 ? -23.007 -4.424 49.892 1.00 41.41 220 GLY A C 1
ATOM 1704 O O . GLY A 1 220 ? -21.779 -4.455 49.942 1.00 41.41 220 GLY A O 1
ATOM 1705 N N . ILE A 1 221 ? -23.715 -3.457 50.492 1.00 42.34 221 ILE A N 1
ATOM 1706 C CA . ILE A 1 221 ? -23.121 -2.308 51.197 1.00 42.34 221 ILE A CA 1
ATOM 1707 C C . ILE A 1 221 ? -22.330 -2.800 52.419 1.0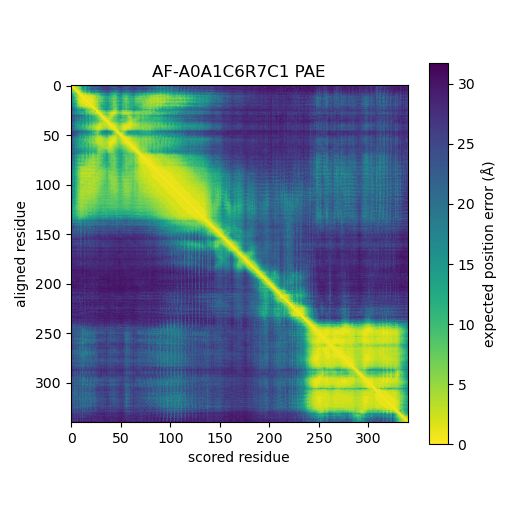0 42.34 221 ILE A C 1
ATOM 1709 O O . ILE A 1 221 ? -22.900 -3.101 53.467 1.00 42.34 221 ILE A O 1
ATOM 1713 N N . LEU A 1 222 ? -21.003 -2.854 52.298 1.00 43.97 222 LEU A N 1
ATOM 1714 C CA . LEU A 1 222 ? -20.108 -3.110 53.422 1.00 43.97 222 LEU A CA 1
ATOM 1715 C C . LEU A 1 222 ? -20.011 -1.863 54.307 1.00 43.97 222 LEU A C 1
ATOM 1717 O O . LEU A 1 222 ? -19.597 -0.791 53.864 1.00 43.97 222 LEU A O 1
ATOM 1721 N N . ALA A 1 223 ? -20.328 -2.015 55.592 1.00 41.81 223 ALA A N 1
ATOM 1722 C CA . ALA A 1 223 ? -19.979 -1.035 56.613 1.00 41.81 223 ALA A CA 1
ATOM 1723 C C . ALA A 1 223 ? -18.461 -1.086 56.857 1.00 41.81 223 ALA A C 1
ATOM 1725 O O . ALA A 1 223 ? -17.970 -1.801 57.729 1.00 41.81 223 ALA A O 1
ATOM 1726 N N . VAL A 1 224 ? -17.695 -0.358 56.046 1.00 48.62 224 VAL A N 1
ATOM 1727 C CA . VAL A 1 224 ? -16.246 -0.231 56.225 1.00 48.62 224 VAL A CA 1
ATOM 1728 C C . VAL A 1 224 ? -15.985 0.713 57.403 1.00 48.62 224 VAL A C 1
ATOM 1730 O O . VAL A 1 224 ? -16.436 1.861 57.395 1.00 48.62 224 VAL A O 1
ATOM 1733 N N . ALA A 1 225 ? -15.262 0.245 58.426 1.00 51.72 225 ALA A N 1
ATOM 1734 C CA . ALA A 1 225 ? -14.852 1.080 59.556 1.00 51.72 225 ALA A CA 1
ATOM 1735 C C . ALA A 1 225 ? -14.114 2.339 59.059 1.00 51.72 225 ALA A C 1
ATOM 1737 O O . ALA A 1 225 ? -13.343 2.271 58.096 1.00 51.72 225 ALA A O 1
ATOM 1738 N N . ALA A 1 226 ? -14.342 3.486 59.712 1.00 51.84 226 ALA A N 1
ATOM 1739 C CA . ALA A 1 226 ? -13.840 4.791 59.266 1.00 51.84 226 ALA A CA 1
ATOM 1740 C C . ALA A 1 226 ? -12.323 4.796 58.992 1.00 51.84 226 ALA A C 1
ATOM 1742 O O . ALA A 1 226 ? -11.877 5.374 58.008 1.00 51.84 226 ALA A O 1
ATOM 1743 N N . GLU A 1 227 ? -11.559 4.040 59.777 1.00 49.69 227 GLU A N 1
ATOM 1744 C CA . GLU A 1 227 ? -10.107 3.892 59.645 1.00 49.69 227 GLU A CA 1
ATOM 1745 C C . GLU A 1 227 ? -9.672 3.208 58.334 1.00 49.69 227 GLU A C 1
ATOM 1747 O O . GLU A 1 227 ? -8.639 3.559 57.764 1.00 49.69 227 GLU A O 1
ATOM 1752 N N . CYS A 1 228 ? -10.457 2.256 57.814 1.00 50.88 228 CYS A N 1
ATOM 1753 C CA . CYS A 1 228 ? -10.187 1.619 56.520 1.00 50.88 228 CYS A CA 1
ATOM 1754 C C . CYS A 1 228 ? -10.556 2.537 55.351 1.00 50.88 228 CYS A C 1
ATOM 1756 O O . CYS A 1 228 ? -9.811 2.605 54.375 1.00 50.88 228 CYS A O 1
ATOM 1758 N N . ARG A 1 229 ? -11.649 3.298 55.472 1.00 55.88 229 ARG A N 1
ATOM 1759 C CA . ARG A 1 229 ? -12.040 4.321 54.491 1.00 55.88 229 ARG A CA 1
ATOM 1760 C C . ARG A 1 229 ? -10.988 5.427 54.381 1.00 55.88 229 ARG A C 1
ATOM 1762 O O . ARG A 1 229 ? -10.610 5.791 53.274 1.00 55.88 229 ARG A O 1
ATOM 1769 N N . ASP A 1 230 ? -10.437 5.884 55.502 1.00 52.88 230 ASP A N 1
ATOM 1770 C CA . ASP A 1 230 ? -9.369 6.890 55.508 1.00 52.88 230 ASP A CA 1
ATOM 1771 C C . ASP A 1 230 ? -8.062 6.356 54.910 1.00 52.88 230 ASP A C 1
ATOM 1773 O O . ASP A 1 230 ? -7.291 7.113 54.323 1.00 52.88 230 ASP A O 1
ATOM 1777 N N . ARG A 1 231 ? -7.800 5.046 55.010 1.00 55.75 231 ARG A N 1
ATOM 1778 C CA . ARG A 1 231 ? -6.631 4.407 54.385 1.00 55.75 231 ARG A CA 1
ATOM 1779 C C . ARG A 1 231 ? -6.801 4.214 52.878 1.00 55.75 231 ARG A C 1
ATOM 1781 O O . ARG A 1 231 ? -5.820 4.352 52.155 1.00 55.75 231 ARG A O 1
ATOM 1788 N N . ILE A 1 232 ? -8.023 3.931 52.424 1.00 55.47 232 ILE A N 1
ATOM 1789 C CA . ILE A 1 232 ? -8.392 3.866 51.002 1.00 55.47 232 ILE A CA 1
ATOM 1790 C C . ILE A 1 232 ? -8.341 5.266 50.378 1.00 55.47 232 ILE A C 1
ATOM 1792 O O . ILE A 1 232 ? -7.788 5.423 49.300 1.00 55.47 232 ILE A O 1
ATOM 1796 N N . ASN A 1 233 ? -8.815 6.294 51.087 1.00 52.69 233 ASN A N 1
ATOM 1797 C CA . ASN A 1 233 ? -8.846 7.675 50.593 1.00 52.69 233 ASN A CA 1
ATOM 1798 C C . ASN A 1 233 ? -7.500 8.416 50.725 1.00 52.69 233 ASN A C 1
ATOM 1800 O O . ASN A 1 233 ? -7.298 9.443 50.080 1.00 52.69 233 ASN A O 1
ATOM 1804 N N . ARG A 1 234 ? -6.546 7.909 51.523 1.00 48.00 234 ARG A N 1
ATOM 1805 C CA . ARG A 1 234 ? -5.178 8.464 51.629 1.00 48.00 234 ARG A CA 1
ATOM 1806 C C . ARG A 1 234 ? -4.332 8.312 50.360 1.00 48.00 234 ARG A C 1
ATOM 1808 O O . ARG A 1 234 ? -3.270 8.926 50.295 1.00 48.00 234 ARG A O 1
ATOM 1815 N N . THR A 1 235 ? -4.779 7.556 49.357 1.00 49.56 235 THR A N 1
ATOM 1816 C CA . THR A 1 235 ? -4.186 7.583 48.006 1.00 49.56 235 THR A CA 1
ATOM 1817 C C . THR A 1 235 ? -4.457 8.903 47.274 1.00 49.56 235 THR A C 1
ATOM 1819 O O . THR A 1 235 ? -3.772 9.200 46.307 1.00 49.56 235 THR A O 1
ATOM 1822 N N . GLY A 1 236 ? -5.368 9.747 47.771 1.00 43.25 236 GLY A N 1
ATOM 1823 C CA . GLY A 1 236 ? -5.639 11.091 47.259 1.00 43.25 236 GLY A CA 1
ATOM 1824 C C . GLY A 1 236 ? -4.693 12.182 47.774 1.00 43.25 236 GLY A C 1
ATOM 1825 O O . GLY A 1 236 ? -5.139 13.306 48.008 1.00 43.25 236 GLY A O 1
ATOM 1826 N N . ARG A 1 237 ? -3.395 11.902 47.975 1.00 44.97 237 ARG A N 1
ATOM 1827 C CA . ARG A 1 237 ? -2.427 13.011 47.918 1.00 44.97 237 ARG A CA 1
ATOM 1828 C C . ARG A 1 237 ? -2.480 13.512 46.483 1.00 44.97 237 ARG A C 1
ATOM 1830 O O . ARG A 1 237 ? -2.316 12.710 45.574 1.00 44.97 237 ARG A O 1
ATOM 1837 N N . ALA A 1 238 ? -2.726 14.806 46.295 1.00 46.91 238 ALA A N 1
ATOM 1838 C CA . ALA A 1 238 ? -2.460 15.466 45.030 1.00 46.91 238 ALA A CA 1
ATOM 1839 C C . ALA A 1 238 ? -0.983 15.218 44.702 1.00 46.91 238 ALA A C 1
ATOM 1841 O O . ALA A 1 238 ? -0.103 15.901 45.227 1.00 46.91 238 ALA A O 1
ATOM 1842 N N . GLU A 1 239 ? -0.712 14.161 43.936 1.00 52.81 239 GLU A N 1
ATOM 1843 C CA . GLU A 1 239 ? 0.536 14.015 43.217 1.00 52.81 239 GLU A CA 1
ATOM 1844 C C . GLU A 1 239 ? 0.631 15.275 42.378 1.00 52.81 239 GLU A C 1
ATOM 1846 O O . GLU A 1 239 ? -0.171 15.505 41.469 1.00 52.81 239 GLU A O 1
ATOM 1851 N N . GLU A 1 240 ? 1.564 16.136 42.775 1.00 48.41 240 GLU A N 1
ATOM 1852 C CA . GLU A 1 240 ? 2.160 17.128 41.906 1.00 48.41 240 GLU A CA 1
ATOM 1853 C C . GLU A 1 240 ? 2.412 16.417 40.581 1.00 48.41 240 GLU A C 1
ATOM 1855 O O . GLU A 1 240 ? 3.254 15.522 40.496 1.00 48.41 240 GLU A O 1
ATOM 1860 N N . THR A 1 241 ? 1.522 16.678 39.623 1.00 53.03 241 THR A N 1
ATOM 1861 C CA . THR A 1 241 ? 1.360 15.845 38.441 1.00 53.03 241 THR A CA 1
ATOM 1862 C C . THR A 1 241 ? 2.601 16.091 37.618 1.00 53.03 241 THR A C 1
ATOM 1864 O O . THR A 1 241 ? 2.700 17.104 36.924 1.00 53.03 241 THR A O 1
ATOM 1867 N N . GLN A 1 242 ? 3.601 15.225 37.779 1.00 60.19 242 GLN A N 1
ATOM 1868 C CA . GLN A 1 242 ? 4.783 15.296 36.947 1.00 60.19 242 GLN A CA 1
ATOM 1869 C C . GLN A 1 242 ? 4.286 15.251 35.502 1.00 60.19 242 GLN A C 1
ATOM 1871 O O . GLN A 1 242 ? 3.401 14.442 35.196 1.00 60.19 242 GLN A O 1
ATOM 1876 N N . PRO A 1 243 ? 4.758 16.168 34.640 1.00 72.75 243 PRO A N 1
ATOM 1877 C CA . PRO A 1 243 ? 4.344 16.168 33.250 1.00 72.75 243 PRO A CA 1
ATOM 1878 C C . PRO A 1 243 ? 4.573 14.761 32.710 1.00 72.75 243 PRO A C 1
ATOM 1880 O O . PRO A 1 243 ? 5.658 14.205 32.894 1.00 72.75 243 PRO A O 1
ATOM 1883 N N . ALA A 1 244 ? 3.525 14.174 32.127 1.00 82.69 244 ALA A N 1
ATOM 1884 C CA . ALA A 1 244 ? 3.595 12.824 31.594 1.00 82.69 244 ALA A CA 1
ATOM 1885 C C . ALA A 1 244 ? 4.818 12.724 30.678 1.00 82.69 244 ALA A C 1
ATOM 1887 O O . ALA A 1 244 ? 5.012 13.577 29.805 1.00 82.69 244 ALA A O 1
ATOM 1888 N N . GLU A 1 245 ? 5.672 11.728 30.919 1.00 91.00 245 GLU A N 1
ATOM 1889 C CA . GLU A 1 245 ? 6.849 11.538 30.082 1.00 91.00 245 GLU A CA 1
ATOM 1890 C C . GLU A 1 245 ? 6.418 11.360 28.619 1.00 91.00 245 GLU A C 1
ATOM 1892 O O . GLU A 1 245 ? 5.412 10.697 28.346 1.00 91.00 245 GLU A O 1
ATOM 1897 N N . PRO A 1 246 ? 7.155 11.943 27.659 1.00 94.19 246 PRO A N 1
ATOM 1898 C CA . PRO A 1 246 ? 6.817 11.808 26.253 1.00 94.19 246 PRO A CA 1
ATOM 1899 C C . PRO A 1 246 ? 6.852 10.335 25.829 1.00 94.19 246 PRO A C 1
ATOM 1901 O O . PRO A 1 246 ? 7.844 9.632 26.042 1.00 94.19 246 PRO A O 1
ATOM 1904 N N . GLU A 1 247 ? 5.773 9.888 25.189 1.00 96.75 247 GLU A N 1
ATOM 1905 C CA . GLU A 1 247 ? 5.653 8.535 24.651 1.00 96.75 247 GLU A CA 1
ATOM 1906 C C . GLU A 1 247 ? 6.348 8.403 23.290 1.00 96.75 247 GLU A C 1
ATOM 1908 O O . GLU A 1 247 ? 6.328 9.309 22.451 1.00 96.75 247 GLU A O 1
ATOM 1913 N N . TYR A 1 248 ? 6.906 7.225 23.040 1.00 97.25 248 TYR A N 1
ATOM 1914 C CA . TYR A 1 248 ? 7.549 6.827 21.796 1.00 97.25 248 TYR A CA 1
ATOM 1915 C C . TYR A 1 248 ? 6.941 5.524 21.283 1.00 97.25 248 TYR A C 1
ATOM 1917 O O . TYR A 1 248 ? 6.592 4.628 22.054 1.00 97.25 248 TYR A O 1
ATOM 1925 N N . LEU A 1 249 ? 6.868 5.409 19.961 1.00 97.12 249 LEU A N 1
ATOM 1926 C CA . LEU A 1 249 ? 6.600 4.168 19.240 1.00 97.12 249 LEU A CA 1
ATOM 1927 C C . LEU A 1 249 ? 7.914 3.667 18.637 1.00 97.12 249 LEU A C 1
ATOM 1929 O O . LEU A 1 249 ? 8.798 4.464 18.333 1.00 97.12 249 LEU A O 1
ATOM 1933 N N . ILE A 1 250 ? 8.059 2.360 18.435 1.00 96.06 250 ILE A N 1
ATOM 1934 C CA . ILE A 1 250 ? 9.269 1.788 17.827 1.00 96.06 250 ILE A CA 1
ATOM 1935 C C . ILE A 1 250 ? 8.938 1.340 16.404 1.00 96.06 250 ILE A C 1
ATOM 1937 O O . ILE A 1 250 ? 8.060 0.500 16.207 1.00 96.06 250 ILE A O 1
ATOM 1941 N N . TRP A 1 251 ? 9.637 1.895 15.416 1.00 96.06 251 TRP A N 1
ATOM 1942 C CA . TRP A 1 251 ? 9.512 1.518 14.010 1.00 96.06 251 TRP A CA 1
ATOM 1943 C C . TRP A 1 251 ? 10.616 0.545 13.600 1.00 96.06 251 TRP A C 1
ATOM 1945 O O . TRP A 1 251 ? 11.788 0.778 13.897 1.00 96.06 251 TRP A O 1
ATOM 1955 N N . SER A 1 252 ? 10.262 -0.507 12.858 1.00 93.56 252 SER A N 1
ATOM 1956 C CA . SER A 1 252 ? 11.224 -1.403 12.217 1.00 93.56 252 SER A CA 1
ATOM 1957 C C . SER A 1 252 ? 11.243 -1.188 10.710 1.00 93.56 252 SER A C 1
ATOM 1959 O O . SER A 1 252 ? 10.291 -1.538 10.011 1.00 93.56 252 SER A O 1
ATOM 1961 N N . ASN A 1 253 ? 12.363 -0.677 10.192 1.00 90.94 253 ASN A N 1
ATOM 1962 C CA . ASN A 1 253 ? 12.559 -0.520 8.749 1.00 90.94 253 ASN A CA 1
ATOM 1963 C C . ASN A 1 253 ? 12.580 -1.857 8.008 1.00 90.94 253 ASN A C 1
ATOM 1965 O O . ASN A 1 253 ? 12.130 -1.931 6.872 1.00 90.94 253 ASN A O 1
ATOM 1969 N N . HIS A 1 254 ? 13.064 -2.918 8.655 1.00 90.06 254 HIS A N 1
ATOM 1970 C CA . HIS A 1 254 ? 13.098 -4.244 8.051 1.00 90.06 254 HIS A CA 1
ATOM 1971 C C . HIS A 1 254 ? 11.702 -4.809 7.804 1.00 90.06 254 HIS A C 1
ATOM 1973 O O . HIS A 1 254 ? 11.415 -5.329 6.731 1.00 90.06 254 HIS A O 1
ATOM 1979 N N . HIS A 1 255 ? 10.839 -4.705 8.813 1.00 90.81 255 HIS A N 1
ATOM 1980 C CA . HIS A 1 255 ? 9.491 -5.251 8.741 1.00 90.81 255 HIS A CA 1
ATOM 1981 C C . HIS A 1 255 ? 8.483 -4.270 8.130 1.00 90.81 255 HIS A C 1
ATOM 1983 O O . HIS A 1 255 ? 7.362 -4.676 7.837 1.00 90.81 255 HIS A O 1
ATOM 1989 N N . GLY A 1 256 ? 8.852 -2.995 7.962 1.00 94.19 256 GLY A N 1
ATOM 1990 C CA . GLY A 1 256 ? 7.928 -1.943 7.537 1.00 94.19 256 GLY A CA 1
ATOM 1991 C C . GLY A 1 256 ? 6.736 -1.813 8.490 1.00 94.19 256 GLY A C 1
ATOM 1992 O O . GLY A 1 256 ? 5.601 -1.655 8.041 1.00 94.19 256 GLY A O 1
ATOM 1993 N N . ALA A 1 257 ? 6.978 -1.977 9.793 1.00 95.69 257 ALA A N 1
ATOM 1994 C CA . ALA A 1 257 ? 5.931 -2.151 10.794 1.00 95.69 257 ALA A CA 1
ATOM 1995 C C . ALA A 1 257 ? 6.350 -1.635 12.183 1.00 95.69 257 ALA A C 1
ATOM 1997 O O . ALA A 1 257 ? 7.536 -1.495 12.494 1.00 95.69 257 ALA A O 1
ATOM 1998 N N . TRP A 1 258 ? 5.354 -1.390 13.034 1.00 96.50 258 TRP A N 1
ATOM 1999 C CA . TRP A 1 258 ? 5.502 -0.916 14.409 1.00 96.50 258 TRP A CA 1
ATOM 2000 C C . TRP A 1 258 ? 5.693 -2.067 15.387 1.00 96.50 258 TRP A C 1
ATOM 2002 O O . TRP A 1 258 ? 5.052 -3.106 15.259 1.00 96.50 258 TRP A O 1
ATOM 2012 N N . PHE A 1 259 ? 6.533 -1.887 16.397 1.00 95.44 259 PHE A N 1
ATOM 2013 C CA . PHE A 1 259 ? 6.699 -2.875 17.456 1.00 95.44 259 PHE A CA 1
ATOM 2014 C C . PHE A 1 259 ? 5.450 -2.927 18.346 1.00 95.44 259 PHE A C 1
ATOM 2016 O O . PHE A 1 259 ? 4.937 -1.896 18.784 1.00 95.44 259 PHE A O 1
ATOM 2023 N N . ALA A 1 260 ? 4.937 -4.129 18.595 1.00 95.75 260 ALA A N 1
ATOM 2024 C CA . ALA A 1 260 ? 3.733 -4.354 19.382 1.00 95.75 260 ALA A CA 1
ATOM 2025 C C . ALA A 1 260 ? 4.013 -4.234 20.893 1.00 95.75 260 ALA A C 1
ATOM 2027 O O . ALA A 1 260 ? 5.128 -4.541 21.330 1.00 95.75 260 ALA A O 1
ATOM 2028 N N . PRO A 1 261 ? 2.998 -3.902 21.715 1.00 95.31 261 PRO A N 1
ATOM 2029 C CA . PRO A 1 261 ? 3.132 -3.872 23.167 1.00 95.31 261 PRO A CA 1
ATOM 2030 C C . PRO A 1 261 ? 3.728 -5.172 23.722 1.00 95.31 261 PRO A C 1
ATOM 2032 O O . PRO A 1 261 ? 3.445 -6.265 23.225 1.00 95.31 261 PRO A O 1
ATOM 2035 N N . ASN A 1 262 ? 4.539 -5.057 24.777 1.00 87.81 262 ASN A N 1
ATOM 2036 C CA . ASN A 1 262 ? 5.127 -6.191 25.506 1.00 87.81 262 ASN A CA 1
ATOM 2037 C C . ASN A 1 262 ? 5.944 -7.173 24.640 1.00 87.81 262 ASN A C 1
ATOM 2039 O O . ASN A 1 262 ? 6.077 -8.344 24.993 1.00 87.81 262 ASN A O 1
ATOM 2043 N N . GLY A 1 263 ? 6.485 -6.722 23.503 1.00 84.31 263 GLY A N 1
ATOM 2044 C CA . GLY A 1 263 ? 7.299 -7.568 22.629 1.00 84.31 263 GLY A CA 1
ATOM 2045 C C . GLY A 1 263 ? 6.497 -8.571 21.800 1.00 84.31 263 GLY A C 1
ATOM 2046 O O . GLY A 1 263 ? 7.060 -9.548 21.314 1.00 84.31 263 GLY A O 1
ATOM 2047 N N . ALA A 1 264 ? 5.194 -8.347 21.607 1.00 90.94 264 ALA A N 1
ATOM 2048 C CA . ALA A 1 264 ? 4.299 -9.251 20.880 1.00 90.94 264 ALA A CA 1
ATOM 2049 C C . ALA A 1 264 ? 4.460 -9.208 19.337 1.00 90.94 264 ALA A C 1
ATOM 2051 O O . ALA A 1 264 ? 3.477 -9.355 18.599 1.00 90.94 264 ALA A O 1
ATOM 2052 N N . GLY A 1 265 ? 5.680 -8.995 18.835 1.00 91.81 265 GLY A N 1
ATOM 2053 C CA . GLY A 1 265 ? 6.016 -8.916 17.408 1.00 91.81 265 GLY A CA 1
ATOM 2054 C C . GLY A 1 265 ? 5.768 -7.539 16.784 1.00 91.81 265 GLY A C 1
ATOM 2055 O O . GLY A 1 265 ? 5.859 -6.525 17.466 1.00 91.81 265 GLY A O 1
ATOM 2056 N N . TYR A 1 266 ? 5.449 -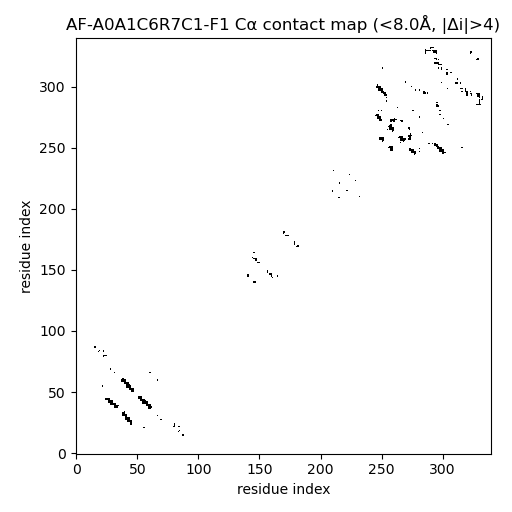7.505 15.486 1.00 94.38 266 TYR A N 1
ATOM 2057 C CA . TYR A 1 266 ? 5.233 -6.267 14.724 1.00 94.38 266 TYR A CA 1
ATOM 2058 C C . TYR A 1 266 ? 3.769 -6.099 14.287 1.00 94.38 266 TYR A C 1
ATOM 2060 O O . TYR A 1 266 ? 3.033 -7.082 14.163 1.00 94.38 266 TYR A O 1
ATOM 2068 N N . ARG A 1 267 ? 3.332 -4.856 14.070 1.00 96.00 267 ARG A N 1
ATOM 2069 C CA . ARG A 1 267 ? 1.982 -4.457 13.647 1.00 96.00 267 ARG A CA 1
ATOM 2070 C C . ARG A 1 267 ? 2.068 -3.453 12.506 1.00 96.00 267 ARG A C 1
ATOM 2072 O O . ARG A 1 267 ? 2.824 -2.490 12.568 1.00 96.00 267 ARG A O 1
ATOM 2079 N N . SER A 1 268 ? 1.269 -3.656 11.466 1.00 94.31 268 SER A N 1
ATOM 2080 C CA . SER A 1 268 ? 1.190 -2.723 10.336 1.00 94.31 268 SER A CA 1
ATOM 2081 C C . SER A 1 268 ? 0.405 -1.453 10.676 1.00 94.31 268 SER A C 1
ATOM 2083 O O . SER A 1 268 ? 0.619 -0.414 10.061 1.00 94.31 268 SER A O 1
ATOM 2085 N N . ASN A 1 269 ? -0.511 -1.530 11.645 1.00 93.88 269 ASN A N 1
ATOM 2086 C CA . ASN A 1 269 ? -1.307 -0.400 12.103 1.00 93.88 269 ASN A CA 1
ATOM 2087 C C . ASN A 1 269 ? -0.632 0.275 13.300 1.00 93.88 269 ASN A C 1
ATOM 2089 O O . ASN A 1 269 ? -0.278 -0.374 14.283 1.00 93.88 269 ASN A O 1
ATOM 2093 N N . VAL A 1 270 ? -0.490 1.592 13.211 1.00 95.25 270 VAL A N 1
ATOM 2094 C CA . VAL A 1 270 ? 0.143 2.426 14.232 1.00 95.25 270 VAL A CA 1
ATOM 2095 C C . VAL A 1 270 ? -0.640 2.479 15.542 1.00 95.25 270 VAL A C 1
ATOM 2097 O O . VAL A 1 270 ? -0.048 2.592 16.609 1.00 95.25 270 VAL A O 1
ATOM 2100 N N . ASN A 1 271 ? -1.965 2.326 15.477 1.00 94.19 271 ASN A N 1
ATOM 2101 C CA . ASN A 1 271 ? -2.818 2.319 16.666 1.00 94.19 271 ASN A CA 1
ATOM 2102 C C . ASN A 1 271 ? -2.636 1.054 17.518 1.00 94.19 271 ASN A C 1
ATOM 2104 O O . ASN A 1 271 ? -2.966 1.071 18.700 1.00 94.19 271 ASN A O 1
ATOM 2108 N N . ASP A 1 272 ? -2.071 -0.008 16.937 1.00 95.81 272 ASP A N 1
ATOM 2109 C CA . ASP A 1 272 ? -1.779 -1.268 17.626 1.00 95.81 272 ASP A CA 1
ATOM 2110 C C . ASP A 1 272 ? -0.327 -1.324 18.145 1.00 95.81 272 ASP A C 1
ATOM 2112 O O . ASP A 1 272 ? 0.112 -2.354 18.665 1.00 95.81 272 ASP A O 1
ATOM 2116 N N . ALA A 1 273 ? 0.443 -0.245 17.968 1.00 96.62 273 ALA A N 1
ATOM 2117 C CA . ALA A 1 273 ? 1.831 -0.151 18.397 1.00 96.62 273 ALA A CA 1
ATOM 2118 C C . ALA A 1 273 ? 1.955 -0.029 19.924 1.00 96.62 273 ALA A C 1
ATOM 2120 O O . ALA A 1 273 ? 1.106 0.548 20.605 1.00 96.62 273 ALA A O 1
ATOM 2121 N N . GLY A 1 274 ? 3.056 -0.550 20.465 1.00 96.38 274 GLY A N 1
ATOM 2122 C CA . GLY A 1 274 ? 3.431 -0.329 21.856 1.00 96.38 274 GLY A CA 1
ATOM 2123 C C . GLY A 1 274 ? 3.828 1.123 22.100 1.00 96.38 274 GLY A C 1
ATOM 2124 O O . GLY A 1 274 ? 4.512 1.728 21.275 1.00 96.38 274 GLY A O 1
ATOM 2125 N N . ARG A 1 275 ? 3.411 1.659 23.249 1.00 96.44 275 ARG A N 1
ATOM 2126 C CA . ARG A 1 275 ? 3.809 2.977 23.753 1.00 96.44 275 ARG A CA 1
ATOM 2127 C C . ARG A 1 275 ? 4.874 2.782 24.816 1.00 96.44 275 ARG A C 1
ATOM 2129 O O . ARG A 1 275 ? 4.689 1.984 25.733 1.00 96.44 275 ARG A O 1
ATOM 2136 N N . TYR A 1 276 ? 5.986 3.482 24.662 1.00 95.56 276 TYR A N 1
ATOM 2137 C CA . TYR A 1 276 ? 7.164 3.322 25.502 1.00 95.56 276 TYR A CA 1
ATOM 2138 C C . TYR A 1 276 ? 7.672 4.685 25.945 1.00 95.56 276 TYR A C 1
ATOM 2140 O O . TYR A 1 276 ? 7.638 5.640 25.171 1.00 95.56 276 TYR A O 1
ATOM 2148 N N . THR A 1 277 ? 8.228 4.771 27.148 1.00 95.31 277 THR A N 1
ATOM 2149 C CA . THR A 1 277 ? 9.111 5.896 27.471 1.00 95.31 277 THR A CA 1
ATOM 2150 C C . THR A 1 277 ? 10.385 5.787 26.632 1.00 95.31 277 THR A C 1
ATOM 2152 O O . THR A 1 277 ? 10.768 4.697 26.191 1.00 95.31 277 THR A O 1
ATOM 2155 N N . LEU A 1 278 ? 11.104 6.893 26.423 1.00 93.69 278 LEU A N 1
ATOM 2156 C CA . LEU A 1 278 ? 12.388 6.829 25.714 1.00 93.69 278 LEU A CA 1
ATOM 2157 C C . LEU A 1 278 ? 13.364 5.856 26.399 1.00 93.69 278 LEU A C 1
ATOM 2159 O O . LEU A 1 278 ? 14.109 5.147 25.719 1.00 93.69 278 LEU A O 1
ATOM 2163 N N . ALA A 1 279 ? 13.339 5.786 27.733 1.00 92.75 279 ALA A N 1
ATOM 2164 C CA . ALA A 1 279 ? 14.140 4.841 28.502 1.00 92.75 279 ALA A CA 1
ATOM 2165 C C . ALA A 1 279 ? 13.755 3.386 28.190 1.00 92.75 279 ALA A C 1
ATOM 2167 O O . ALA A 1 279 ? 14.641 2.576 27.904 1.00 92.75 279 ALA A O 1
ATOM 2168 N N . ASP A 1 280 ? 12.455 3.079 28.147 1.00 90.94 280 ASP A N 1
ATOM 2169 C CA . ASP A 1 280 ? 11.947 1.740 27.845 1.00 90.94 280 ASP A CA 1
ATOM 2170 C C . ASP A 1 280 ? 12.300 1.278 26.438 1.00 90.94 280 ASP A C 1
ATOM 2172 O O . ASP A 1 280 ? 12.523 0.085 26.238 1.00 90.94 280 ASP A O 1
ATOM 2176 N N . THR A 1 281 ? 12.386 2.182 25.455 1.00 91.12 281 THR A N 1
ATOM 2177 C CA . THR A 1 281 ? 12.738 1.781 24.082 1.00 91.12 281 THR A CA 1
ATOM 2178 C C . THR A 1 281 ? 14.100 1.088 24.028 1.00 91.12 281 THR A C 1
ATOM 2180 O O . THR A 1 281 ? 14.251 0.089 23.329 1.00 91.12 281 THR A O 1
ATOM 2183 N N . ARG A 1 282 ? 15.073 1.516 24.845 1.00 87.56 282 ARG A N 1
ATOM 2184 C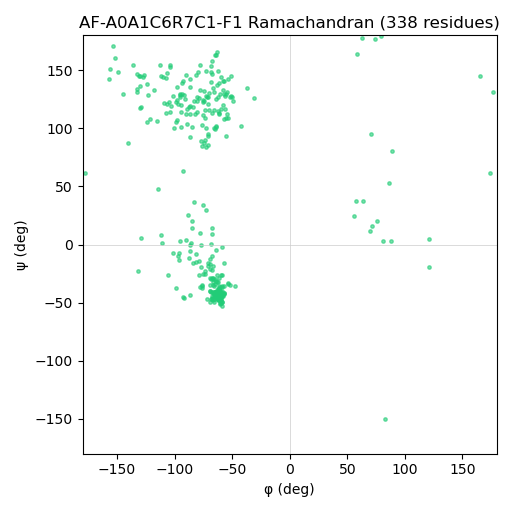 CA . ARG A 1 282 ? 16.440 0.961 24.858 1.00 87.56 282 ARG A CA 1
ATOM 2185 C C . ARG A 1 282 ? 16.497 -0.537 25.150 1.00 87.56 282 ARG A C 1
ATOM 2187 O O . ARG A 1 282 ? 17.450 -1.183 24.729 1.00 87.56 282 ARG A O 1
ATOM 2194 N N . GLN A 1 283 ? 15.510 -1.093 25.856 1.00 87.12 283 GLN A N 1
ATOM 2195 C CA . GLN A 1 283 ? 15.473 -2.530 26.145 1.00 87.12 283 GLN A CA 1
ATOM 2196 C C . GLN A 1 283 ? 15.091 -3.371 24.915 1.00 87.12 283 GLN A C 1
ATOM 2198 O O . GLN A 1 283 ? 15.396 -4.567 24.874 1.00 87.12 283 GLN A O 1
ATOM 2203 N N . TRP A 1 284 ? 14.412 -2.753 23.945 1.00 85.38 284 TRP A N 1
ATOM 2204 C CA . TRP A 1 284 ? 13.906 -3.373 22.721 1.00 85.38 284 TRP A CA 1
ATOM 2205 C C . TRP A 1 284 ? 14.839 -3.117 21.536 1.00 85.38 284 TRP A C 1
ATOM 2207 O O . TRP A 1 284 ? 15.099 -4.030 20.756 1.00 85.38 284 TRP A O 1
ATOM 2217 N N . LEU A 1 285 ? 15.421 -1.916 21.465 1.00 81.81 285 LEU A N 1
ATOM 2218 C CA . LEU A 1 285 ? 16.368 -1.527 20.421 1.00 81.81 285 LEU A CA 1
ATOM 2219 C C . LEU A 1 285 ? 17.587 -2.467 20.389 1.00 81.81 285 LEU A C 1
ATOM 2221 O O . LEU A 1 285 ? 18.196 -2.778 21.412 1.00 81.81 285 LEU A O 1
ATOM 2225 N N . GLY A 1 286 ? 17.953 -2.923 19.189 1.00 69.38 286 GLY A N 1
ATOM 2226 C CA . GLY A 1 286 ? 19.090 -3.825 18.973 1.00 69.38 286 GLY A CA 1
ATOM 2227 C C . GLY A 1 286 ? 18.808 -5.306 19.253 1.00 69.38 286 GLY A C 1
ATOM 2228 O O . GLY A 1 286 ? 19.717 -6.123 19.103 1.00 69.38 286 GLY A O 1
ATOM 2229 N N . ARG A 1 287 ? 17.566 -5.675 19.610 1.00 70.75 287 ARG A N 1
ATOM 2230 C CA . ARG A 1 287 ? 17.093 -7.074 19.560 1.00 70.75 287 ARG A CA 1
ATOM 2231 C C . ARG A 1 287 ? 16.649 -7.504 18.154 1.00 70.75 287 ARG A C 1
ATOM 2233 O O . ARG A 1 287 ? 16.362 -8.683 17.948 1.00 70.75 287 ARG A O 1
ATOM 2240 N N . GLY A 1 288 ? 16.584 -6.549 17.227 1.00 63.38 288 GLY A N 1
ATOM 2241 C CA . GLY A 1 288 ? 16.028 -6.690 15.888 1.00 63.38 288 GLY A CA 1
ATOM 2242 C C . GLY A 1 288 ? 16.755 -7.661 14.960 1.00 63.38 288 GLY A C 1
ATOM 2243 O O . GLY A 1 288 ? 17.892 -8.074 15.196 1.00 63.38 288 GLY A O 1
ATOM 2244 N N . CYS A 1 289 ? 16.028 -8.034 13.903 1.00 66.06 289 CYS A N 1
ATOM 2245 C CA . CYS A 1 289 ? 16.339 -9.069 12.916 1.00 66.06 289 CYS A CA 1
ATOM 2246 C C . CYS A 1 289 ? 17.825 -9.175 12.542 1.00 66.06 289 CYS A C 1
ATOM 2248 O O . CYS A 1 289 ? 18.469 -8.196 12.175 1.00 66.06 289 CYS A O 1
ATOM 2250 N N . ARG A 1 290 ? 18.341 -10.412 12.499 1.00 70.69 290 ARG A N 1
ATOM 2251 C CA . ARG A 1 290 ? 19.712 -10.736 12.045 1.00 70.69 290 ARG A CA 1
ATOM 2252 C C . ARG A 1 290 ? 19.981 -10.422 10.567 1.00 70.69 290 ARG A C 1
ATOM 2254 O O . ARG A 1 290 ? 21.086 -10.636 10.088 1.00 70.69 290 ARG A O 1
ATOM 2261 N N . CYS A 1 291 ? 18.963 -9.993 9.837 1.00 74.12 291 CYS A N 1
ATOM 2262 C CA . CYS A 1 291 ? 18.948 -9.919 8.388 1.00 74.12 291 CYS A CA 1
ATOM 2263 C C . CYS A 1 291 ? 19.286 -8.530 7.823 1.00 74.12 291 CYS A C 1
ATOM 2265 O O . CYS A 1 291 ? 19.450 -8.407 6.613 1.00 74.12 291 CYS A O 1
ATOM 2267 N N . CYS A 1 292 ? 19.368 -7.484 8.652 1.00 74.69 292 CYS A N 1
ATOM 2268 C CA . CYS A 1 292 ? 19.624 -6.128 8.173 1.00 74.69 292 CYS A CA 1
ATOM 2269 C C . CYS A 1 292 ? 20.386 -5.266 9.185 1.00 74.69 292 CYS A C 1
ATOM 2271 O O . CYS A 1 292 ? 20.200 -5.370 10.399 1.00 74.69 292 CYS A O 1
ATOM 2273 N N . GLU A 1 293 ? 21.189 -4.349 8.656 1.00 77.75 293 GLU A N 1
ATOM 2274 C CA . GLU A 1 293 ? 21.987 -3.397 9.433 1.00 77.75 293 GLU A CA 1
ATOM 2275 C C . GLU A 1 293 ? 21.138 -2.281 10.068 1.00 77.75 293 GLU A C 1
ATOM 2277 O O . GLU A 1 293 ? 21.503 -1.729 11.108 1.00 77.75 293 GLU A O 1
ATOM 2282 N N . VAL A 1 294 ? 19.974 -1.987 9.476 1.00 80.38 294 VAL A N 1
ATOM 2283 C CA . VAL A 1 294 ? 19.130 -0.856 9.875 1.00 80.38 294 VAL A CA 1
ATOM 2284 C C . VAL A 1 294 ? 18.475 -1.121 11.235 1.00 80.38 294 VAL A C 1
ATOM 2286 O O . VAL A 1 294 ? 17.723 -2.096 11.363 1.00 80.38 294 VAL A O 1
ATOM 2289 N N . PRO A 1 295 ? 18.712 -0.263 12.242 1.00 82.44 295 PRO A N 1
ATOM 2290 C CA . PRO A 1 295 ? 18.133 -0.435 13.563 1.00 82.44 295 PRO A CA 1
ATOM 2291 C C . PRO A 1 295 ? 16.617 -0.209 13.537 1.00 82.44 295 PRO A C 1
ATOM 2293 O O . PRO A 1 295 ? 16.078 0.550 12.724 1.00 82.44 295 PRO A O 1
ATOM 2296 N N . GLU A 1 296 ? 15.930 -0.834 14.486 1.00 92.25 296 GLU A N 1
ATOM 2297 C CA . GLU A 1 296 ? 14.657 -0.297 14.966 1.00 92.25 296 GLU A CA 1
ATOM 2298 C C . GLU A 1 296 ? 14.891 1.102 15.544 1.00 92.25 296 GLU A C 1
ATOM 2300 O O . GLU A 1 296 ? 15.939 1.348 16.143 1.00 92.25 296 GLU A O 1
ATOM 2305 N N . VAL A 1 297 ? 13.946 2.026 15.365 1.00 94.56 297 VAL A N 1
ATOM 2306 C CA . VAL A 1 297 ? 14.107 3.413 15.822 1.00 94.56 297 VAL A CA 1
ATOM 2307 C C . VAL A 1 297 ? 12.916 3.902 16.637 1.00 94.56 297 VAL A C 1
ATOM 2309 O O . VAL A 1 297 ? 11.771 3.655 16.252 1.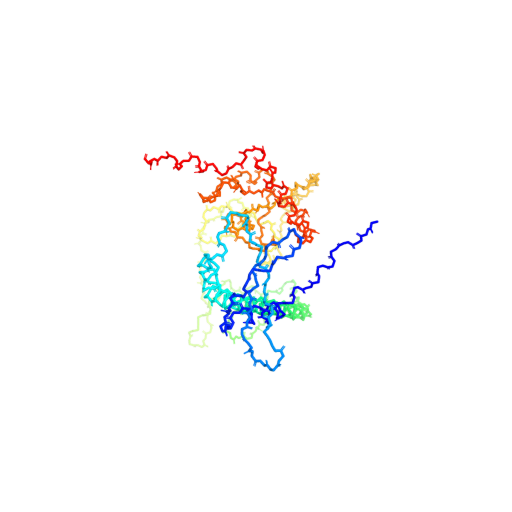00 94.56 297 VAL A O 1
ATOM 2312 N N . PRO A 1 298 ? 13.158 4.609 17.755 1.00 96.44 298 PRO A N 1
ATOM 2313 C CA . PRO A 1 298 ? 12.096 5.259 18.499 1.00 96.44 298 PRO A CA 1
ATOM 2314 C C . PRO A 1 298 ? 11.632 6.515 17.750 1.00 96.44 298 PRO A C 1
ATOM 2316 O O . PRO A 1 298 ? 12.444 7.342 17.332 1.00 96.44 298 PRO A O 1
ATOM 2319 N N . VAL A 1 299 ? 10.320 6.673 17.600 1.00 96.38 299 VAL A N 1
ATOM 2320 C CA . VAL A 1 299 ? 9.668 7.828 16.972 1.00 96.38 299 VAL A CA 1
ATOM 2321 C C . VAL A 1 299 ? 8.684 8.427 17.983 1.00 96.38 299 VAL A C 1
ATOM 2323 O O . VAL A 1 299 ? 7.883 7.671 18.539 1.00 96.38 299 VAL A O 1
ATOM 2326 N N . PRO A 1 300 ? 8.715 9.745 18.262 1.00 96.06 300 PRO A N 1
ATOM 2327 C CA . PRO A 1 300 ? 7.789 10.365 19.211 1.00 96.06 300 PRO A CA 1
ATOM 2328 C C . PRO A 1 300 ? 6.327 10.111 18.824 1.00 96.06 300 PRO A C 1
ATOM 2330 O O . PRO A 1 300 ? 5.930 10.387 17.691 1.00 96.06 300 PRO A O 1
ATOM 2333 N N . ALA A 1 301 ? 5.515 9.612 19.757 1.00 95.12 301 ALA A N 1
ATOM 2334 C CA . ALA A 1 301 ? 4.136 9.211 19.482 1.00 95.12 301 ALA A CA 1
ATOM 2335 C C . ALA A 1 301 ? 3.271 10.388 19.003 1.00 95.12 301 ALA A C 1
ATOM 2337 O O . ALA A 1 301 ? 2.441 10.219 18.113 1.00 95.12 301 ALA A O 1
ATOM 2338 N N . GLU A 1 302 ? 3.506 11.593 19.526 1.00 93.69 302 GLU A N 1
ATOM 2339 C CA . GLU A 1 302 ? 2.815 12.818 19.101 1.00 93.69 302 GLU A CA 1
ATOM 2340 C C . GLU A 1 302 ? 3.014 13.105 17.604 1.00 93.69 302 GLU A C 1
ATOM 2342 O O . GLU A 1 302 ? 2.047 13.352 16.884 1.00 93.69 302 GLU A O 1
ATOM 2347 N N . GLN A 1 303 ? 4.250 12.971 17.109 1.00 92.25 303 GLN A N 1
ATOM 2348 C CA . GLN A 1 303 ? 4.577 13.181 15.694 1.00 92.25 303 GLN A CA 1
ATOM 2349 C C . GLN A 1 303 ? 3.954 12.129 14.783 1.00 92.25 303 GLN A C 1
ATOM 2351 O O . GLN A 1 303 ? 3.835 12.354 13.584 1.00 92.25 303 GLN A O 1
ATOM 2356 N N . VAL A 1 304 ? 3.603 10.971 15.332 1.00 91.31 304 VAL A N 1
ATOM 2357 C CA . VAL A 1 304 ? 3.084 9.843 14.570 1.00 91.31 304 VAL A CA 1
ATOM 2358 C C . VAL A 1 304 ? 1.559 9.862 14.525 1.00 91.31 304 VAL A C 1
ATOM 2360 O O . VAL A 1 304 ? 0.972 9.680 13.463 1.00 91.31 304 VAL A O 1
ATOM 2363 N N . LEU A 1 305 ? 0.913 10.105 15.665 1.00 88.25 305 LEU A N 1
ATOM 2364 C CA . LEU A 1 305 ? -0.539 9.988 15.810 1.00 88.25 305 LEU A CA 1
ATOM 2365 C C . LEU A 1 305 ? -1.297 11.195 15.254 1.00 88.25 305 LEU A C 1
ATOM 2367 O O . LEU A 1 305 ? -2.453 11.060 14.864 1.00 88.25 305 LEU A O 1
ATOM 2371 N N . GLN A 1 306 ? -0.662 12.366 15.209 1.00 83.06 306 GLN A N 1
ATOM 2372 C CA . GLN A 1 306 ? -1.276 13.593 14.690 1.00 83.06 306 GLN A CA 1
ATOM 2373 C C . GLN A 1 306 ? -0.927 13.858 13.217 1.00 83.06 306 GLN A C 1
ATOM 2375 O O . GLN A 1 306 ? -1.464 14.776 12.598 1.00 83.06 306 GLN A O 1
ATOM 2380 N N . ALA A 1 307 ? -0.018 13.070 12.641 1.00 76.12 307 ALA A N 1
ATOM 2381 C CA . ALA A 1 307 ? 0.510 13.290 11.306 1.00 76.12 307 ALA A CA 1
ATOM 2382 C C . ALA A 1 307 ? -0.256 12.510 10.230 1.00 76.12 307 ALA A C 1
ATOM 2384 O O . ALA A 1 307 ? -0.533 11.321 10.366 1.00 76.12 307 ALA A O 1
ATOM 2385 N N . GLY A 1 308 ? -0.492 13.151 9.082 1.00 85.31 308 GLY A N 1
ATOM 2386 C CA . GLY A 1 308 ? -0.792 12.422 7.848 1.00 85.31 308 GLY A CA 1
ATOM 2387 C C . GLY A 1 308 ? 0.402 11.570 7.390 1.00 85.31 308 GLY A C 1
ATOM 2388 O O . GLY A 1 308 ? 1.545 11.822 7.778 1.00 85.31 308 GLY A O 1
ATOM 2389 N N . MET A 1 309 ? 0.159 10.600 6.499 1.00 84.00 309 MET A N 1
ATOM 2390 C CA . MET A 1 309 ? 1.165 9.631 6.015 1.00 84.00 309 MET A CA 1
ATOM 2391 C C . MET A 1 309 ? 2.506 10.249 5.579 1.00 84.00 309 MET A C 1
ATOM 2393 O O . MET A 1 309 ? 3.563 9.663 5.801 1.00 84.00 309 MET A O 1
ATOM 2397 N N . VAL A 1 310 ? 2.488 11.444 4.980 1.00 85.81 310 VAL A N 1
ATOM 2398 C CA . VAL A 1 310 ? 3.708 12.147 4.546 1.00 85.81 310 VAL A CA 1
ATOM 2399 C C . VAL A 1 310 ? 4.564 12.588 5.737 1.00 85.81 310 VAL A C 1
ATOM 2401 O O . VAL A 1 310 ? 5.775 12.369 5.746 1.00 85.81 310 VAL A O 1
ATOM 2404 N N . ALA A 1 311 ? 3.947 13.192 6.754 1.00 86.56 311 ALA A N 1
ATOM 2405 C CA . ALA A 1 311 ? 4.653 13.641 7.951 1.00 86.56 311 ALA A CA 1
ATOM 2406 C C . ALA A 1 311 ? 5.146 12.449 8.788 1.00 86.56 311 ALA A C 1
ATOM 2408 O O . ALA A 1 311 ? 6.268 12.488 9.291 1.00 86.56 311 ALA A O 1
ATOM 2409 N N . LEU A 1 312 ? 4.381 11.353 8.816 1.00 91.12 312 LEU A N 1
ATOM 2410 C CA . LEU A 1 312 ? 4.799 10.090 9.419 1.00 91.12 312 LEU A CA 1
ATOM 2411 C C . LEU A 1 312 ? 6.077 9.531 8.774 1.00 91.12 312 LEU A C 1
ATOM 2413 O O . LEU A 1 312 ? 7.068 9.281 9.460 1.00 91.12 312 LEU A O 1
ATOM 2417 N N . ASN A 1 313 ? 6.086 9.389 7.445 1.00 91.75 313 ASN A N 1
ATOM 2418 C CA . ASN A 1 313 ? 7.252 8.887 6.712 1.00 91.75 313 ASN A CA 1
ATOM 2419 C C . ASN A 1 313 ? 8.481 9.785 6.911 1.00 91.75 313 ASN A C 1
ATOM 2421 O O . ASN A 1 313 ? 9.604 9.289 7.030 1.00 91.75 313 ASN A O 1
ATOM 2425 N N . LYS A 1 314 ? 8.275 11.105 6.999 1.00 93.06 314 LYS A N 1
ATOM 2426 C CA . LYS A 1 314 ? 9.343 12.063 7.303 1.00 93.06 314 LYS A CA 1
ATOM 2427 C C . LYS A 1 314 ? 9.913 11.851 8.709 1.00 93.06 314 LYS A C 1
ATOM 2429 O O . LYS A 1 314 ? 11.134 11.839 8.851 1.00 93.06 314 LYS A O 1
ATOM 2434 N N . ALA A 1 315 ? 9.065 11.647 9.720 1.00 92.81 315 ALA A N 1
ATOM 2435 C CA . ALA A 1 315 ? 9.494 11.378 11.094 1.00 92.81 315 ALA A CA 1
ATOM 2436 C C . ALA A 1 315 ? 10.285 10.061 11.198 1.00 92.81 315 ALA A C 1
ATOM 2438 O O . ALA A 1 315 ? 11.371 10.038 11.775 1.00 92.81 315 ALA A O 1
ATOM 2439 N N . ILE A 1 316 ? 9.799 8.995 10.553 1.00 94.50 316 ILE A N 1
ATOM 2440 C CA . ILE A 1 316 ? 10.490 7.698 10.470 1.00 94.50 316 ILE A CA 1
ATOM 2441 C C . ILE A 1 316 ? 11.859 7.843 9.795 1.00 94.50 316 ILE A C 1
ATOM 2443 O O . ILE A 1 316 ? 12.865 7.346 10.307 1.00 94.50 316 ILE A O 1
ATOM 2447 N N . THR A 1 317 ? 11.915 8.542 8.659 1.00 93.56 317 THR A N 1
ATOM 2448 C CA . THR A 1 317 ? 13.160 8.749 7.902 1.00 93.56 317 THR A CA 1
ATOM 2449 C C . THR A 1 317 ? 14.175 9.536 8.729 1.00 93.56 317 THR A C 1
ATOM 2451 O O . THR A 1 317 ? 15.347 9.160 8.798 1.00 93.56 317 THR A O 1
ATOM 2454 N N . ALA A 1 318 ? 13.728 10.600 9.402 1.00 93.44 318 ALA A N 1
ATOM 2455 C CA . ALA A 1 318 ? 14.572 11.410 10.274 1.00 93.44 318 ALA A CA 1
ATOM 2456 C C . ALA A 1 318 ? 15.122 10.596 11.457 1.00 93.44 318 ALA A C 1
ATOM 2458 O O . ALA A 1 318 ? 16.330 10.613 11.693 1.00 93.44 318 ALA A O 1
ATOM 2459 N N . ALA A 1 319 ? 14.270 9.831 12.148 1.00 93.75 319 ALA A N 1
ATOM 2460 C CA . ALA A 1 319 ? 14.680 8.967 13.256 1.00 93.75 319 ALA A CA 1
ATOM 2461 C C . ALA A 1 319 ? 15.674 7.882 12.806 1.00 93.75 319 ALA A C 1
ATOM 2463 O O . ALA A 1 319 ? 16.688 7.653 13.464 1.00 93.75 319 ALA A O 1
ATOM 2464 N N . THR A 1 320 ? 15.428 7.268 11.644 1.00 91.69 320 THR A N 1
ATOM 2465 C CA . THR A 1 320 ? 16.322 6.270 11.029 1.00 91.69 320 THR A CA 1
ATOM 2466 C C . THR A 1 320 ? 17.691 6.861 10.718 1.00 91.69 320 THR A C 1
ATOM 2468 O O . THR A 1 320 ? 18.716 6.292 11.087 1.00 91.69 320 THR A O 1
ATOM 2471 N N . THR A 1 321 ? 17.711 8.037 10.092 1.00 91.81 321 THR A N 1
ATOM 2472 C CA . THR A 1 321 ? 18.950 8.735 9.730 1.00 91.81 321 THR A CA 1
ATOM 2473 C C . THR A 1 321 ? 19.757 9.092 10.977 1.00 91.81 321 THR A C 1
ATOM 2475 O O . THR A 1 321 ? 20.957 8.829 11.029 1.00 91.81 321 THR A O 1
ATOM 2478 N N . ALA A 1 322 ? 19.094 9.621 12.010 1.00 91.12 322 ALA A N 1
ATOM 2479 C CA . ALA A 1 322 ? 19.729 9.967 13.276 1.00 91.12 322 ALA A CA 1
ATOM 2480 C C . ALA A 1 322 ? 20.318 8.734 13.984 1.00 91.12 322 ALA A C 1
ATOM 2482 O O . ALA A 1 322 ? 21.428 8.799 14.510 1.00 91.12 322 ALA A O 1
ATOM 2483 N N . ALA A 1 323 ? 19.616 7.596 13.967 1.00 88.62 323 ALA A N 1
ATOM 2484 C CA . ALA A 1 323 ? 20.114 6.359 14.563 1.00 88.62 323 ALA A CA 1
ATOM 2485 C C . ALA A 1 323 ? 21.363 5.827 13.838 1.00 88.62 323 ALA A C 1
ATOM 2487 O O . ALA A 1 323 ? 22.339 5.474 14.500 1.00 88.62 323 ALA A O 1
ATOM 2488 N N . ILE A 1 324 ? 21.366 5.841 12.500 1.00 86.25 324 ILE A N 1
ATOM 2489 C CA . ILE A 1 324 ? 22.528 5.445 11.687 1.00 86.25 324 ILE A CA 1
ATOM 2490 C C . ILE A 1 324 ? 23.722 6.368 11.966 1.00 86.25 324 ILE A C 1
ATOM 2492 O O . ILE A 1 324 ? 24.824 5.888 12.219 1.00 86.25 324 ILE A O 1
ATOM 2496 N N . GLN A 1 325 ? 23.508 7.688 11.991 1.00 88.81 325 GLN A N 1
ATOM 2497 C CA . GLN A 1 325 ? 24.559 8.671 12.290 1.00 88.81 325 GLN A CA 1
ATOM 2498 C C . GLN A 1 325 ? 25.137 8.513 13.703 1.00 88.81 325 GLN A C 1
ATOM 2500 O O . GLN A 1 325 ? 26.322 8.758 13.912 1.00 88.81 325 GLN A O 1
ATOM 2505 N N . ALA A 1 326 ? 24.322 8.073 14.665 1.00 88.31 326 ALA A N 1
ATOM 2506 C CA . ALA A 1 326 ? 24.761 7.766 16.024 1.00 88.31 326 ALA A CA 1
ATOM 2507 C C . ALA A 1 326 ? 25.507 6.420 16.144 1.00 88.31 326 ALA A C 1
ATOM 2509 O O . ALA A 1 326 ? 25.913 6.049 17.245 1.00 88.31 326 ALA A O 1
ATOM 2510 N N . GLY A 1 327 ? 25.670 5.669 15.047 1.00 86.25 327 GLY A N 1
ATOM 2511 C CA . GLY A 1 327 ? 26.292 4.343 15.056 1.00 86.25 327 GLY A CA 1
ATOM 2512 C C . GLY A 1 327 ? 25.422 3.262 15.701 1.00 86.25 327 GLY A C 1
ATOM 2513 O O . GLY A 1 327 ? 25.917 2.184 16.034 1.00 86.25 327 GLY A O 1
ATOM 2514 N N . ASN A 1 328 ? 24.124 3.524 15.886 1.00 85.00 328 ASN A N 1
ATOM 2515 C CA . ASN A 1 328 ? 23.181 2.517 16.353 1.00 85.00 328 ASN A CA 1
ATOM 2516 C C . ASN A 1 328 ? 22.855 1.590 15.180 1.00 85.00 328 ASN A C 1
ATOM 2518 O O . ASN A 1 328 ? 21.881 1.801 14.473 1.00 85.00 328 ASN A O 1
ATOM 2522 N N . VAL A 1 329 ? 23.678 0.574 14.952 1.00 76.88 329 VAL A N 1
ATOM 2523 C CA . VAL A 1 329 ? 23.401 -0.504 13.990 1.00 76.88 329 VAL A CA 1
ATOM 2524 C C . VAL A 1 329 ? 22.970 -1.765 14.736 1.00 76.88 329 VAL A C 1
ATOM 2526 O O . VAL A 1 329 ? 23.320 -1.958 15.907 1.00 76.88 329 VAL A O 1
ATOM 2529 N N . ASN A 1 330 ? 22.206 -2.649 14.090 1.00 74.06 330 ASN A N 1
ATOM 2530 C CA . ASN A 1 330 ? 21.865 -3.937 14.701 1.00 74.06 330 ASN A CA 1
ATOM 2531 C C . ASN A 1 330 ? 23.153 -4.741 14.959 1.00 74.06 330 ASN A C 1
ATOM 2533 O O . ASN A 1 330 ? 23.826 -5.193 14.031 1.00 74.06 330 ASN A O 1
ATOM 2537 N N . ARG A 1 331 ? 23.493 -4.935 16.243 1.00 60.84 331 ARG A N 1
ATOM 2538 C CA . ARG A 1 331 ? 24.789 -5.465 16.721 1.00 60.84 331 ARG A CA 1
ATOM 2539 C C . ARG A 1 331 ? 25.181 -6.838 16.163 1.00 60.84 331 ARG A C 1
ATOM 2541 O O . ARG A 1 331 ? 26.341 -7.220 16.273 1.00 60.84 331 ARG A O 1
ATOM 2548 N N . HIS A 1 332 ? 24.248 -7.590 15.581 1.00 59.78 332 HIS A N 1
ATOM 2549 C CA . HIS A 1 332 ? 24.513 -8.942 15.093 1.00 59.78 332 HIS A CA 1
ATOM 2550 C C . HIS A 1 332 ? 25.073 -9.033 13.664 1.00 59.78 332 HIS A C 1
ATOM 2552 O O . HIS A 1 332 ? 25.475 -10.129 13.276 1.00 59.78 332 HIS A O 1
ATOM 2558 N N . TYR A 1 333 ? 25.184 -7.930 12.911 1.00 48.84 333 TYR A N 1
ATOM 2559 C CA . TYR A 1 333 ? 25.834 -7.966 11.589 1.00 48.84 333 TYR A CA 1
ATOM 2560 C C . TYR A 1 333 ? 27.356 -8.194 11.681 1.00 48.84 333 TYR A C 1
ATOM 2562 O O . TYR A 1 333 ? 27.942 -8.862 10.832 1.00 48.84 333 TYR A O 1
ATOM 2570 N N . ALA A 1 334 ? 27.984 -7.761 12.780 1.00 49.78 334 ALA A N 1
ATOM 2571 C CA . ALA A 1 334 ? 29.429 -7.875 13.007 1.00 49.78 334 ALA A CA 1
ATOM 2572 C C . ALA A 1 334 ? 29.951 -9.321 13.205 1.00 49.78 334 ALA A C 1
ATOM 2574 O O . ALA A 1 334 ? 31.140 -9.513 13.431 1.00 49.78 334 ALA A O 1
ATOM 2575 N N . GLY A 1 335 ? 29.084 -10.343 13.153 1.00 49.91 335 GLY A N 1
ATOM 2576 C CA . GLY A 1 335 ? 29.441 -11.747 13.404 1.00 49.91 335 GLY A CA 1
ATOM 2577 C C . GLY A 1 335 ? 29.401 -12.684 12.192 1.00 49.91 335 GLY A C 1
ATOM 2578 O O . GLY A 1 335 ? 29.650 -13.873 12.367 1.00 49.91 335 GLY A O 1
ATOM 2579 N N . SER A 1 336 ? 29.078 -12.199 10.986 1.00 49.31 336 SER A N 1
ATOM 2580 C CA . SER A 1 336 ? 29.034 -13.048 9.776 1.00 49.31 336 SER A CA 1
ATOM 2581 C C . SER A 1 336 ? 30.358 -13.133 8.998 1.00 49.31 336 SER A C 1
ATOM 2583 O O . SER A 1 336 ? 30.428 -13.841 8.000 1.00 49.31 336 SER A O 1
ATOM 2585 N N . GLU A 1 337 ? 31.438 -12.520 9.499 1.00 48.78 337 GLU A N 1
ATOM 2586 C CA . GLU A 1 337 ? 32.815 -12.753 9.018 1.00 48.78 337 GLU A CA 1
ATOM 2587 C C . GLU A 1 337 ? 33.507 -13.970 9.671 1.00 48.78 337 GLU A C 1
ATOM 2589 O O . GLU A 1 337 ? 34.716 -14.151 9.540 1.00 48.78 337 GLU A O 1
ATOM 2594 N N . VAL A 1 338 ? 32.771 -14.855 10.353 1.00 50.12 338 VAL A N 1
ATOM 2595 C CA . VAL A 1 338 ? 33.334 -16.124 10.841 1.00 50.12 338 VAL A CA 1
ATOM 2596 C C . VAL A 1 338 ? 32.991 -17.252 9.864 1.00 50.12 338 VAL A C 1
ATOM 2598 O O . VAL A 1 338 ? 31.860 -17.730 9.834 1.00 50.12 338 VAL A O 1
ATOM 2601 N N . ALA A 1 339 ? 34.027 -17.683 9.135 1.00 46.47 339 ALA A N 1
ATOM 2602 C CA . ALA A 1 339 ? 34.136 -18.826 8.216 1.00 46.47 339 ALA A CA 1
ATOM 2603 C C . ALA A 1 339 ? 33.760 -18.584 6.736 1.00 46.47 339 ALA A C 1
ATOM 2605 O O . ALA A 1 339 ? 32.711 -19.011 6.251 1.00 46.47 339 ALA A O 1
ATOM 2606 N N . ARG A 1 340 ? 34.708 -18.004 5.989 1.00 42.97 340 ARG A N 1
ATOM 2607 C CA . ARG A 1 340 ? 35.069 -18.495 4.651 1.00 42.97 340 ARG A CA 1
ATOM 2608 C C . ARG A 1 340 ? 36.505 -18.985 4.665 1.00 42.97 340 ARG A C 1
ATOM 2610 O O . ARG A 1 340 ? 37.322 -18.317 5.336 1.00 42.97 340 ARG A O 1
#

Nearest PDB structures (foldseek):
  8hl5-assembly1_L44E  TM=2.726E-01  e=5.939E+00  Sulfolobus acidocaldarius DSM 639

Radius of gyration: 40.91 Å; Cα contacts (8 Å, |Δi|>4): 261; chains: 1; bounding box: 79×68×115 Å

Foldseek 3Di:
DDDDDPPPPPPVVVVVVLLCVLQVDDWDFDDWDDDPPWTWIFIWGADPDPPGIDGSDTHTDDPPDDPVCCVVVVVVSVVSNVVSVVVVVVVVVVVVVVVVVVVVVVVVVVVVVVVVVVVVVVVVVVVVVVVVVVPPDPPDDPVQQDQDPDPDVPDDRDGDDDNDPPDDDDDPDDDDPDDDGDDDDDDDDDDDPDPDDDDDPPDPDDDDPPLDPVVVVVPPDDPDPPVVVCVSCVVPPPPPPDPPAFKWWKADPVVCFTQAAPRPGTHNDPVRTHIDHPVRVVVVWLPDDLPDFFITFIFGNVQQVPDDPVSNVVRVVVRRVVCVVVVSTNVNPVPPPPDD

Organism: NCBI:txid47866

Sequence (340 aa):
MTDTTTTTALDLDAIRRVAGRATDGPWTTTGVHFQPGRRVINVIAPDHDDDGPALIAELPIHPEDDVEDCRADGELIAAARTLVPALIAEVDRLRDSYERAHADRLARALERDRTIDEREHLNAEVGRLRAELGSFKPITVTAGEQLYLHQCPGSLITRWAGSQPPPSYMECCEREGNWQPTYLRAEQPGAHPCNCCYVDGHTRRCGRPATTETDIAPFGILAVAAECRDRINRTGRAEETQPAEPEYLIWSNHHGAWFAPNGAGYRSNVNDAGRYTLADTRQWLGRGCRCCEVPEVPVPAEQVLQAGMVALNKAITAATTAAIQAGNVNRHYAGSEVAR

Secondary structure (DSSP, 8-state):
-------PPP-HHHHHHHHHHTTS---EEEEEEEETTEEEEEEEE--SSTT--EEEEEEEPPTTS-TT-THHHHHHHHHHHHHHHHHHHHHHHHHHHHHHHHHHHHHHHHHHHHHHHHHHHHHHHHHHHHHHHHHS------TT--------TT---PPP--SSPPPS-------TT-----PPP-------SSS--PPPTT--S------SGGGTGGG------HHHHHHHHTT------PPPPPEEEEEETTTTEEEPGGG--EESSGGGSPPEEHHHHTTTTT---TT-SPPEEEEEHHHHHSS-HHHHHHHHHHHHHHHHHTT---TTGGGTTS--